Protein AF-A0A7C3DEK8-F1 (afdb_monomer_lite)

Radius of gyration: 70.51 Å; chains: 1; bounding box: 129×44×173 Å

Foldseek 3Di:
DPDVVVVVVVVVVVCCVVPNDCLVVLLVVQLVVQQVLCVVPDDSVVSNVVSSVLLVQLLVLLLVCLVPVDPVSVVVNVVSLVVQLVVLLVSQPDPDPPPDDDSVNSNVVSNCSSVVSNVSSNVVVVVVVVVVVVVVVVVVVVVVVVVVVVVVVVVVVVVVVVVVVVVVVVVVVVVVVVVVVVVVVVVVVVVVVVVVVVVVVVVVVVVVVVVVVVVVVVVVLVVQLVVLLVCVLVVVDPLVRSCVSNVHDSVVSVVVNVVVVDPPPDD

pLDDT: mean 80.05, std 15.39, range [34.38, 98.19]

Sequence (267 aa):
MNERYMDNWWQKLADFLHTANLIPLVVLVSTFHYYQALRSHDPLFVALPIALFVDLLHFRTVRQAVKSGARMWQLTAVSTTLMAFGLQWIFYNQPGESEFLVWWQVILFASIVPVGLAIMAWHHQWQEQEIVTDWQALIAAAQQRAEKMQQEAAAEHERAEAMQKEAEAVRERAAAMQTQLTAAQTQASEVQSQLEQVQKRTAQMQARLDKMQTAHKAWQTLNREMQTLALFNAQLLTAKDAADQLGVHVTTIRRKAKQLNGVAGGN

Structure (mmCIF, N/CA/C/O backbone):
data_AF-A0A7C3DEK8-F1
#
_entry.id   AF-A0A7C3DEK8-F1
#
loop_
_atom_site.group_PDB
_atom_site.id
_atom_site.type_symbol
_atom_site.label_atom_id
_atom_site.label_alt_id
_atom_site.label_comp_id
_atom_site.label_asym_id
_atom_site.label_entity_id
_atom_site.label_seq_id
_atom_site.pdbx_PDB_ins_code
_atom_site.Cartn_x
_atom_site.Cartn_y
_atom_site.Cartn_z
_atom_site.occupancy
_atom_site.B_iso_or_equiv
_atom_site.auth_seq_id
_atom_site.auth_comp_id
_atom_site.auth_asym_id
_atom_site.auth_atom_id
_atom_site.pdbx_PDB_model_num
ATOM 1 N N . MET A 1 1 ? 59.181 -4.525 -17.409 1.00 52.41 1 MET A N 1
ATOM 2 C CA . MET A 1 1 ? 58.273 -3.541 -18.041 1.00 52.41 1 MET A CA 1
ATOM 3 C C . MET A 1 1 ? 58.505 -3.609 -19.542 1.00 52.41 1 MET A C 1
ATOM 5 O O . MET A 1 1 ? 59.606 -3.250 -19.927 1.00 52.41 1 MET A O 1
ATOM 9 N N . ASN A 1 2 ? 57.561 -4.163 -20.326 1.00 50.12 2 ASN A N 1
ATOM 10 C CA . ASN A 1 2 ? 57.263 -3.794 -21.734 1.00 50.12 2 ASN A CA 1
ATOM 11 C C . ASN A 1 2 ? 56.430 -4.812 -22.544 1.00 50.12 2 ASN A C 1
ATOM 13 O O . ASN A 1 2 ? 56.098 -4.502 -23.679 1.00 50.12 2 ASN A O 1
ATOM 17 N N . GLU A 1 3 ? 55.994 -5.955 -22.003 1.00 50.44 3 GLU A N 1
ATOM 18 C CA . GLU A 1 3 ? 55.160 -6.878 -22.807 1.00 50.44 3 GLU A CA 1
ATOM 19 C C . GLU A 1 3 ? 53.658 -6.521 -22.826 1.00 50.44 3 GLU A C 1
ATOM 21 O O . GLU A 1 3 ? 53.039 -6.571 -23.880 1.00 50.44 3 GLU A O 1
ATOM 26 N N . ARG A 1 4 ? 53.067 -6.000 -21.736 1.00 54.50 4 ARG A N 1
ATOM 27 C CA . ARG A 1 4 ? 51.616 -5.667 -21.697 1.00 54.50 4 ARG A CA 1
ATOM 28 C C . ARG A 1 4 ? 51.172 -4.448 -22.524 1.00 54.50 4 ARG A C 1
ATOM 30 O O . ARG A 1 4 ? 49.976 -4.192 -22.617 1.00 54.50 4 ARG A O 1
ATOM 37 N N . TYR A 1 5 ? 52.096 -3.661 -23.077 1.00 54.22 5 TYR A N 1
ATOM 38 C CA . TYR A 1 5 ? 51.742 -2.478 -23.880 1.00 54.22 5 TYR A CA 1
ATOM 39 C C . TYR A 1 5 ? 51.594 -2.797 -25.377 1.00 54.22 5 TYR A C 1
ATOM 41 O O . TYR A 1 5 ? 50.858 -2.097 -26.070 1.00 54.22 5 TYR A O 1
ATOM 49 N N . MET A 1 6 ? 52.242 -3.863 -25.865 1.00 50.97 6 MET A N 1
ATOM 50 C CA 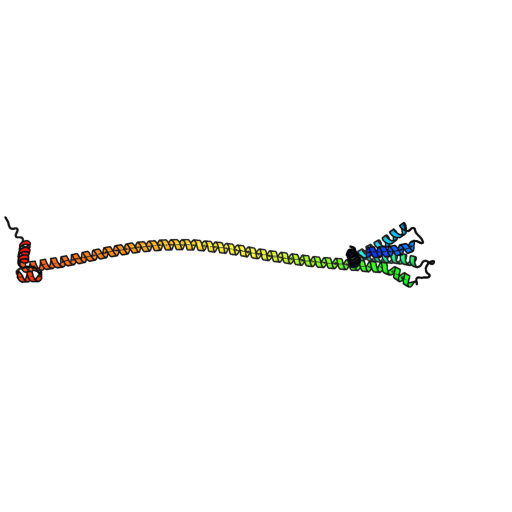. MET A 1 6 ? 52.159 -4.289 -27.269 1.00 50.97 6 MET A CA 1
ATOM 51 C C . MET A 1 6 ? 50.821 -4.971 -27.585 1.00 50.97 6 MET A C 1
ATOM 53 O O . MET A 1 6 ? 50.242 -4.696 -28.635 1.00 50.97 6 MET A O 1
ATOM 57 N N . ASP A 1 7 ? 50.268 -5.749 -26.649 1.00 58.06 7 ASP A N 1
ATOM 58 C CA . ASP A 1 7 ? 48.990 -6.453 -26.849 1.00 58.06 7 ASP A CA 1
ATOM 59 C C . ASP A 1 7 ? 47.803 -5.492 -27.004 1.00 58.06 7 ASP A C 1
ATOM 61 O O . ASP A 1 7 ? 46.902 -5.737 -27.799 1.00 58.06 7 ASP A O 1
ATOM 65 N N . ASN A 1 8 ? 47.832 -4.343 -26.321 1.00 68.06 8 ASN A N 1
ATOM 66 C CA . ASN A 1 8 ? 46.759 -3.348 -26.397 1.00 68.06 8 ASN A CA 1
ATOM 67 C C . ASN A 1 8 ? 46.795 -2.556 -27.715 1.00 68.06 8 ASN A C 1
ATOM 69 O O . ASN A 1 8 ? 45.758 -2.136 -28.215 1.00 68.06 8 ASN A O 1
ATOM 73 N N . TRP A 1 9 ? 47.974 -2.348 -28.311 1.00 71.38 9 TRP A N 1
ATOM 74 C CA . TRP A 1 9 ? 48.060 -1.725 -29.634 1.00 71.38 9 TRP A CA 1
ATOM 75 C C . TRP A 1 9 ? 47.644 -2.698 -30.738 1.00 71.38 9 TRP A C 1
ATOM 77 O O . TRP A 1 9 ? 46.892 -2.291 -31.617 1.00 71.38 9 TRP A O 1
ATOM 87 N N . TRP A 1 10 ? 48.043 -3.973 -30.665 1.00 64.06 10 TRP A N 1
ATOM 88 C CA . TRP A 1 10 ? 47.590 -4.987 -31.621 1.00 64.06 10 TRP A CA 1
ATOM 89 C C . TRP A 1 10 ? 46.101 -5.287 -31.502 1.00 64.06 10 TRP A C 1
ATOM 91 O O . TRP A 1 10 ? 45.455 -5.409 -32.533 1.00 64.06 10 TRP A O 1
ATOM 101 N N . GLN A 1 11 ? 45.530 -5.325 -30.294 1.00 65.44 11 GLN A N 1
ATOM 102 C CA . GLN A 1 11 ? 44.077 -5.408 -30.123 1.00 65.44 11 GLN A CA 1
ATOM 103 C C . GLN A 1 11 ? 43.379 -4.147 -30.601 1.00 65.44 11 GLN A C 1
ATOM 105 O O . GLN A 1 11 ? 42.410 -4.266 -31.322 1.00 65.44 11 GLN A O 1
ATOM 110 N N . LYS A 1 12 ? 43.889 -2.942 -30.324 1.00 68.75 12 LYS A N 1
ATOM 111 C CA . LYS A 1 12 ? 43.306 -1.713 -30.887 1.00 68.75 12 LYS A CA 1
ATOM 112 C C . LYS A 1 12 ? 43.434 -1.634 -32.401 1.00 68.75 12 LYS A C 1
ATOM 114 O O . LYS A 1 12 ? 42.562 -1.058 -33.032 1.00 68.75 12 LYS A O 1
ATOM 119 N N . LEU A 1 13 ? 44.502 -2.174 -32.982 1.00 57.84 13 LEU A N 1
ATOM 120 C CA . LEU A 1 13 ? 44.687 -2.254 -34.426 1.00 57.84 13 LEU A CA 1
ATOM 121 C C . LEU A 1 13 ? 43.777 -3.327 -35.022 1.00 57.84 13 LEU A C 1
ATOM 123 O O . LEU A 1 13 ? 43.160 -3.073 -36.041 1.00 57.84 13 LEU A O 1
ATOM 127 N N . ALA A 1 14 ? 43.657 -4.491 -34.388 1.00 54.94 14 ALA A N 1
ATOM 128 C CA . ALA A 1 14 ? 42.760 -5.562 -34.801 1.00 54.94 14 ALA A CA 1
ATOM 129 C C . ALA A 1 14 ? 41.298 -5.137 -34.661 1.00 54.94 14 ALA A C 1
ATOM 131 O O . ALA A 1 14 ? 40.557 -5.277 -35.620 1.00 54.94 14 ALA A O 1
ATOM 132 N N . ASP A 1 15 ? 40.913 -4.529 -33.540 1.00 57.75 15 ASP A N 1
ATOM 133 C CA . ASP A 1 15 ? 39.613 -3.908 -33.309 1.00 57.75 15 ASP A CA 1
ATOM 134 C C . ASP A 1 15 ? 39.405 -2.751 -34.279 1.00 57.75 15 ASP A C 1
ATOM 136 O O . ASP A 1 15 ? 38.327 -2.645 -34.830 1.00 57.75 15 ASP A O 1
ATOM 140 N N . PHE A 1 16 ? 40.405 -1.922 -34.592 1.00 58.19 16 PHE A N 1
ATOM 141 C CA . PHE A 1 16 ? 40.301 -0.921 -35.661 1.00 58.19 16 PHE A CA 1
ATOM 142 C C . PHE A 1 16 ? 40.089 -1.582 -37.032 1.00 58.19 16 PHE A C 1
ATOM 144 O O . PHE A 1 16 ? 39.240 -1.142 -37.786 1.00 58.19 16 PHE A O 1
ATOM 151 N N . LEU A 1 17 ? 40.772 -2.676 -37.359 1.00 50.91 17 LEU A N 1
ATOM 152 C CA . LEU A 1 17 ? 40.538 -3.426 -38.600 1.00 50.91 17 LEU A CA 1
ATOM 153 C C . LEU A 1 17 ? 39.171 -4.143 -38.606 1.00 50.91 17 LEU A C 1
ATOM 155 O O . LEU A 1 17 ? 38.602 -4.340 -39.676 1.00 50.91 17 LEU A O 1
ATOM 159 N N . HIS A 1 18 ? 38.643 -4.512 -37.432 1.00 48.44 18 HIS A N 1
ATOM 160 C CA . HIS A 1 18 ? 37.364 -5.208 -37.247 1.00 48.44 18 HIS A CA 1
ATOM 161 C C . HIS A 1 18 ? 36.150 -4.272 -37.114 1.00 48.44 18 HIS A C 1
ATOM 163 O O . HIS A 1 18 ? 35.054 -4.642 -37.523 1.00 48.44 18 HIS A O 1
ATOM 169 N N . THR A 1 19 ? 36.320 -3.092 -36.514 1.00 52.88 19 THR A N 1
ATOM 170 C CA . THR A 1 19 ? 35.254 -2.132 -36.158 1.00 52.88 19 THR A CA 1
ATOM 171 C C . THR A 1 19 ? 35.407 -0.788 -36.851 1.00 52.88 19 THR A C 1
ATOM 173 O O . THR A 1 19 ? 34.407 -0.111 -37.088 1.00 52.88 19 THR A O 1
ATOM 176 N N . ALA A 1 20 ? 36.626 -0.372 -37.200 1.00 42.84 20 ALA A N 1
ATOM 177 C CA . ALA A 1 20 ? 36.824 0.869 -37.919 1.00 42.84 20 ALA A CA 1
ATOM 178 C C . ALA A 1 20 ? 36.768 0.602 -39.417 1.00 42.84 20 ALA A C 1
ATOM 180 O O . ALA A 1 20 ? 37.484 -0.220 -39.980 1.00 42.84 20 ALA A O 1
ATOM 181 N N . ASN A 1 21 ? 35.893 1.371 -40.052 1.00 58.59 21 ASN A N 1
ATOM 182 C CA . ASN A 1 21 ? 36.041 1.916 -41.388 1.00 58.59 21 ASN A CA 1
ATOM 183 C C . ASN A 1 21 ? 37.442 1.627 -41.967 1.00 58.59 21 ASN A C 1
ATOM 185 O O . ASN A 1 21 ? 38.364 2.391 -41.717 1.00 58.59 21 ASN A O 1
ATOM 189 N N . LEU A 1 22 ? 37.626 0.546 -42.735 1.00 62.16 22 LEU A N 1
ATOM 190 C CA . LEU A 1 22 ? 38.905 0.210 -43.394 1.00 62.16 22 LEU A CA 1
ATOM 191 C C . LEU A 1 22 ? 39.330 1.289 -44.405 1.00 62.16 22 LEU A C 1
ATOM 193 O O . LEU A 1 22 ? 40.396 1.223 -44.999 1.00 62.16 22 LEU A O 1
ATOM 197 N N . ILE A 1 23 ? 38.501 2.312 -44.583 1.00 62.12 23 ILE A N 1
ATOM 198 C CA . ILE A 1 23 ? 38.662 3.431 -45.495 1.00 62.12 23 ILE A CA 1
ATOM 199 C C . ILE A 1 23 ? 39.976 4.177 -45.298 1.00 62.12 23 ILE A C 1
ATOM 201 O O . ILE A 1 23 ? 40.650 4.342 -46.301 1.00 62.12 23 ILE A O 1
ATOM 205 N N . PRO A 1 24 ? 40.423 4.608 -44.099 1.00 63.59 24 PRO A N 1
ATOM 206 C CA . PRO A 1 24 ? 41.713 5.277 -43.976 1.00 63.59 24 PRO A CA 1
ATOM 207 C C . PRO A 1 24 ? 42.866 4.356 -44.371 1.00 63.59 24 PRO A C 1
ATOM 209 O O . PRO A 1 24 ? 43.826 4.831 -44.959 1.00 63.59 24 PRO A O 1
ATOM 212 N N . LEU A 1 25 ? 42.763 3.046 -44.116 1.00 66.19 25 LEU A N 1
ATOM 213 C CA . LEU A 1 25 ? 43.781 2.077 -44.521 1.00 66.19 25 LEU A CA 1
ATOM 214 C C . LEU A 1 25 ? 43.768 1.841 -46.035 1.00 66.19 25 LEU A C 1
ATOM 216 O O . LEU A 1 25 ? 44.819 1.875 -46.659 1.00 66.19 25 LEU A O 1
ATOM 220 N N . VAL A 1 26 ? 42.595 1.644 -46.636 1.00 67.06 26 VAL A N 1
ATOM 221 C CA . VAL A 1 26 ? 42.425 1.466 -48.085 1.00 67.06 26 VAL A CA 1
ATOM 222 C C . VAL A 1 26 ? 42.831 2.732 -48.829 1.00 67.06 26 VAL A C 1
ATOM 224 O O . VAL A 1 26 ? 43.544 2.635 -49.818 1.00 67.06 26 VAL A O 1
ATOM 227 N N . VAL A 1 27 ? 42.480 3.910 -48.311 1.00 66.06 27 VAL A N 1
ATOM 228 C CA . VAL A 1 27 ? 42.942 5.206 -48.819 1.00 66.06 27 VAL A CA 1
ATOM 229 C C . VAL A 1 27 ? 44.454 5.325 -48.655 1.00 66.06 27 VAL A C 1
ATOM 231 O O . VAL A 1 27 ? 45.105 5.721 -49.606 1.00 66.06 27 VAL A O 1
ATOM 234 N N . LEU A 1 28 ? 45.054 4.946 -47.521 1.00 67.38 28 LEU A N 1
ATOM 235 C CA . LEU A 1 28 ? 46.514 4.988 -47.339 1.00 67.38 28 LEU A CA 1
ATOM 236 C C . LEU A 1 28 ? 47.251 4.036 -48.290 1.00 67.38 28 LEU A C 1
ATOM 238 O O . LEU A 1 28 ? 48.242 4.432 -48.900 1.00 67.38 28 LEU A O 1
ATOM 242 N N . VAL A 1 29 ? 46.766 2.803 -48.446 1.00 68.75 29 VAL A N 1
ATOM 243 C CA . VAL A 1 29 ? 47.350 1.795 -49.342 1.00 68.75 29 VAL A CA 1
ATOM 244 C C . VAL A 1 29 ? 47.171 2.209 -50.801 1.00 68.75 29 VAL A C 1
ATOM 246 O O . VAL A 1 29 ? 48.133 2.143 -51.561 1.00 68.75 29 VAL A O 1
ATOM 249 N N . SER A 1 30 ? 45.988 2.690 -51.184 1.00 66.62 30 SER A N 1
ATOM 250 C CA . SER A 1 30 ? 45.709 3.224 -52.521 1.00 66.62 30 SER A CA 1
ATOM 251 C C . SER A 1 30 ? 46.567 4.456 -52.811 1.00 66.62 30 SER A C 1
ATOM 253 O O . SER A 1 30 ? 47.264 4.502 -53.819 1.00 66.62 30 SER A O 1
ATOM 255 N N . THR A 1 31 ? 46.650 5.398 -51.870 1.00 65.50 31 THR A N 1
ATOM 256 C CA . THR A 1 31 ? 47.511 6.588 -51.955 1.00 65.50 31 THR A CA 1
ATOM 257 C C . THR A 1 31 ? 48.983 6.210 -52.102 1.00 65.50 31 THR A C 1
ATOM 259 O O . THR A 1 31 ? 49.704 6.848 -52.862 1.00 65.50 31 THR A O 1
ATOM 262 N N . PHE A 1 32 ? 49.446 5.160 -51.419 1.00 68.44 32 PHE A N 1
ATOM 263 C CA . PHE A 1 32 ? 50.810 4.654 -51.568 1.00 68.44 32 PHE A CA 1
ATOM 264 C C . PHE A 1 32 ? 51.054 4.028 -52.949 1.00 68.44 32 PHE A C 1
ATOM 266 O O . PHE A 1 32 ? 52.109 4.264 -53.537 1.00 68.44 32 PHE A O 1
ATOM 273 N N . HIS A 1 33 ? 50.078 3.297 -53.499 1.00 67.19 33 HIS A N 1
ATOM 274 C CA . HIS A 1 33 ? 50.148 2.781 -54.871 1.00 67.19 33 HIS A CA 1
ATOM 275 C C . HIS A 1 33 ? 50.161 3.926 -55.893 1.00 67.19 33 HIS A C 1
ATOM 277 O O . HIS A 1 33 ? 51.027 3.948 -56.763 1.00 67.19 33 HIS A O 1
ATOM 283 N N . TYR A 1 34 ? 49.290 4.927 -55.731 1.00 65.50 34 TYR A N 1
ATOM 284 C CA . TYR A 1 34 ? 49.284 6.153 -56.534 1.00 65.50 34 TYR A CA 1
ATOM 285 C C . TYR A 1 34 ? 50.567 6.980 -56.387 1.00 65.50 34 TYR A C 1
ATOM 287 O O . TYR A 1 34 ? 50.997 7.640 -57.328 1.00 65.50 34 TYR A O 1
ATOM 295 N N . TYR A 1 35 ? 51.211 6.949 -55.223 1.00 66.69 35 TYR A N 1
ATOM 296 C CA . TYR A 1 35 ? 52.493 7.607 -55.016 1.00 66.69 35 TYR A CA 1
ATOM 297 C C . TYR A 1 35 ? 53.626 6.909 -55.774 1.00 66.69 35 TYR A C 1
ATOM 299 O O . TYR A 1 35 ? 54.378 7.581 -56.479 1.00 66.69 35 TYR A O 1
ATOM 307 N N . GLN A 1 36 ? 53.753 5.581 -55.647 1.00 64.69 36 GLN A N 1
ATOM 308 C CA . GLN A 1 36 ? 54.752 4.824 -56.416 1.00 64.69 36 GLN A CA 1
ATOM 309 C C . GLN A 1 36 ? 54.572 5.057 -57.915 1.00 64.69 36 GLN A C 1
ATOM 311 O O . GLN A 1 36 ? 55.545 5.238 -58.639 1.00 64.69 36 GLN A O 1
ATOM 316 N N . ALA A 1 37 ? 53.312 5.136 -58.319 1.00 61.91 37 ALA A N 1
ATOM 317 C CA . ALA A 1 37 ? 52.867 5.421 -59.658 1.00 61.91 37 ALA A CA 1
ATOM 318 C C . ALA A 1 37 ? 53.272 6.810 -60.180 1.00 61.91 37 ALA A C 1
ATOM 320 O O . ALA A 1 37 ? 53.814 6.941 -61.272 1.00 61.91 37 ALA A O 1
ATOM 321 N N . LEU A 1 38 ? 53.026 7.861 -59.399 1.00 62.06 38 LEU A N 1
ATOM 322 C CA . LEU A 1 38 ? 53.206 9.246 -59.842 1.00 62.06 38 LEU A CA 1
ATOM 323 C C . LEU A 1 38 ? 54.625 9.781 -59.638 1.00 62.06 38 LEU A C 1
ATOM 325 O O . LEU A 1 38 ? 54.957 10.823 -60.197 1.00 62.06 38 LEU A O 1
ATOM 329 N N . ARG A 1 39 ? 55.486 9.084 -58.884 1.00 64.50 39 ARG A N 1
ATOM 330 C CA . ARG A 1 39 ? 56.866 9.525 -58.609 1.00 64.50 39 ARG A CA 1
ATOM 331 C C . ARG A 1 39 ? 57.699 9.746 -59.881 1.00 64.50 39 ARG A C 1
ATOM 333 O O . ARG A 1 39 ? 58.654 10.520 -59.837 1.00 64.50 39 ARG A O 1
ATOM 340 N N . SER A 1 40 ? 57.356 9.089 -60.989 1.00 63.69 40 SER A N 1
ATOM 341 C CA . SER A 1 40 ? 58.018 9.251 -62.288 1.00 63.69 40 SER A CA 1
ATOM 342 C C . SER A 1 40 ? 57.506 10.450 -63.102 1.00 63.69 40 SER A C 1
ATOM 344 O O . SER A 1 40 ? 58.124 10.790 -64.110 1.00 63.69 40 SER A O 1
ATOM 346 N N . HIS A 1 41 ? 56.399 11.093 -62.709 1.00 63.59 41 HIS A N 1
ATOM 347 C CA . HIS A 1 41 ? 55.728 12.137 -63.500 1.00 63.59 41 HIS A CA 1
ATOM 348 C C . HIS A 1 41 ? 55.512 13.455 -62.748 1.00 63.59 41 HIS A C 1
ATOM 350 O O . HIS A 1 41 ? 55.725 14.513 -63.332 1.00 63.59 41 HIS A O 1
ATOM 356 N N . ASP A 1 42 ? 55.153 13.407 -61.462 1.00 65.06 42 ASP A N 1
ATOM 357 C CA . ASP A 1 42 ? 54.779 14.581 -60.671 1.00 65.06 42 ASP A CA 1
ATOM 358 C C . ASP A 1 42 ? 55.480 14.612 -59.298 1.00 65.06 42 ASP A C 1
ATOM 360 O O . ASP A 1 42 ? 55.772 13.570 -58.700 1.00 65.06 42 ASP A O 1
ATOM 364 N N . PRO A 1 43 ? 55.735 15.807 -58.728 1.00 72.12 43 PRO A N 1
ATOM 365 C CA . PRO A 1 43 ? 56.254 15.924 -57.373 1.00 72.12 43 PRO A CA 1
ATOM 366 C C . PRO A 1 43 ? 55.259 15.352 -56.351 1.00 72.12 43 PRO A C 1
ATOM 368 O O . PRO A 1 43 ? 54.062 15.638 -56.388 1.00 72.12 43 PRO A O 1
ATOM 371 N N . LEU A 1 44 ? 55.788 14.593 -55.382 1.00 64.88 44 LEU A N 1
ATOM 372 C CA . LEU A 1 44 ? 55.058 13.865 -54.325 1.00 64.88 44 LEU A CA 1
ATOM 373 C C . LEU A 1 44 ? 53.895 14.661 -53.707 1.00 64.88 44 LEU A C 1
ATOM 375 O O . LEU A 1 44 ? 52.821 14.115 -53.454 1.00 64.88 44 LEU A O 1
ATOM 379 N N . PHE A 1 45 ? 54.101 15.960 -53.488 1.00 70.50 45 PHE A N 1
ATOM 380 C CA . PHE A 1 45 ? 53.140 16.850 -52.839 1.00 70.50 45 PHE A CA 1
ATOM 381 C C . PHE A 1 45 ? 51.877 17.144 -53.661 1.00 70.50 45 PHE A C 1
ATOM 383 O O . PHE A 1 45 ? 50.890 17.588 -53.083 1.00 70.50 45 PHE A O 1
ATOM 390 N N . VAL A 1 46 ? 51.882 16.896 -54.973 1.00 70.00 46 VAL A N 1
ATOM 391 C CA . VAL A 1 46 ? 50.718 17.090 -55.859 1.00 70.00 46 VAL A CA 1
ATOM 392 C C . VAL A 1 46 ? 49.963 15.776 -56.061 1.00 70.00 46 VAL A C 1
ATOM 394 O O . VAL A 1 46 ? 48.737 15.741 -55.979 1.00 70.00 46 VAL A O 1
ATOM 397 N N . ALA A 1 47 ? 50.700 14.681 -56.235 1.00 64.81 47 ALA A N 1
ATOM 398 C CA . ALA A 1 47 ? 50.160 13.342 -56.445 1.00 64.81 47 ALA A CA 1
ATOM 399 C C . ALA A 1 47 ? 49.290 12.843 -55.278 1.00 64.81 47 ALA A C 1
ATOM 401 O O . ALA A 1 47 ? 48.191 12.319 -55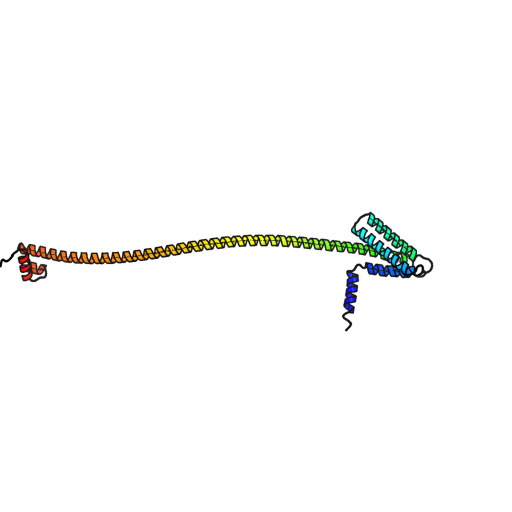.471 1.00 64.81 47 ALA A O 1
ATOM 402 N N . LEU A 1 48 ? 49.778 13.032 -54.050 1.00 68.12 48 LEU A N 1
ATOM 403 C CA . LEU A 1 48 ? 49.160 12.486 -52.845 1.00 68.12 48 LEU A CA 1
ATOM 404 C C . LEU A 1 48 ? 47.779 13.108 -52.536 1.00 68.12 48 LEU A C 1
ATOM 406 O O . LEU A 1 48 ? 46.833 12.349 -52.314 1.00 68.12 48 LEU A O 1
ATOM 410 N N . PRO A 1 49 ? 47.597 14.445 -52.577 1.00 70.75 49 PRO A N 1
ATOM 411 C CA . PRO A 1 49 ? 46.276 15.055 -52.418 1.00 70.75 49 PRO A CA 1
ATOM 412 C C . PRO A 1 49 ? 45.267 14.650 -53.498 1.00 70.75 49 PRO A C 1
ATOM 414 O O . PRO A 1 49 ? 44.087 14.499 -53.188 1.00 70.75 49 PRO A O 1
ATOM 417 N N . ILE A 1 50 ? 45.708 14.463 -54.748 1.00 69.88 50 ILE A N 1
ATOM 418 C CA . ILE A 1 50 ? 44.825 14.086 -55.863 1.00 69.88 50 ILE A CA 1
ATOM 419 C C . ILE A 1 50 ? 44.319 12.652 -55.688 1.00 69.88 50 ILE A C 1
ATOM 421 O O . ILE A 1 50 ? 43.117 12.419 -55.798 1.00 69.88 50 ILE A O 1
ATOM 425 N N . ALA A 1 51 ? 45.203 11.708 -55.354 1.00 69.12 51 ALA A N 1
ATOM 426 C CA . ALA A 1 51 ? 44.825 10.319 -55.092 1.00 69.12 51 ALA A CA 1
ATOM 427 C C . ALA A 1 51 ? 43.817 10.213 -53.937 1.00 69.12 51 ALA A C 1
ATOM 429 O O . ALA A 1 51 ? 42.745 9.625 -54.077 1.00 69.12 51 ALA A O 1
ATOM 430 N N . LEU A 1 52 ? 44.112 10.891 -52.825 1.00 71.50 52 LEU A N 1
ATOM 431 C CA . LEU A 1 52 ? 43.235 10.931 -51.660 1.00 71.50 52 LEU A CA 1
ATOM 432 C C . LEU A 1 52 ? 41.884 11.587 -51.984 1.00 71.50 52 LEU A C 1
ATOM 434 O O . LEU A 1 52 ? 40.844 11.132 -51.509 1.00 71.50 52 LEU A O 1
ATOM 438 N N . PHE A 1 53 ? 41.871 12.628 -52.820 1.00 73.25 53 PHE A N 1
ATOM 439 C CA . PHE A 1 53 ? 40.638 13.265 -53.273 1.00 73.25 53 PHE A CA 1
ATOM 440 C C . PHE A 1 53 ? 39.776 12.325 -54.125 1.00 73.25 53 PHE A C 1
ATOM 442 O O . PHE A 1 53 ? 38.572 12.242 -53.885 1.00 73.25 53 PHE A O 1
ATOM 449 N N . VAL A 1 54 ? 40.368 11.602 -55.082 1.00 73.75 54 VAL A N 1
ATOM 450 C CA . VAL A 1 54 ? 39.646 10.656 -55.951 1.00 73.75 54 VAL A CA 1
ATOM 451 C C . VAL A 1 54 ? 39.041 9.518 -55.132 1.00 73.75 54 VAL A C 1
ATOM 453 O O . VAL A 1 54 ? 37.849 9.237 -55.278 1.00 73.75 54 VAL A O 1
ATOM 456 N N . ASP A 1 55 ? 39.806 8.933 -54.212 1.00 70.88 55 ASP A N 1
ATOM 457 C CA . ASP A 1 55 ? 39.329 7.831 -53.374 1.00 70.88 55 ASP A CA 1
ATOM 458 C C . ASP A 1 55 ? 38.230 8.278 -52.402 1.00 70.88 55 ASP A C 1
ATOM 460 O O . ASP A 1 55 ? 37.209 7.599 -52.254 1.00 70.88 55 ASP A O 1
ATOM 464 N N . LEU A 1 56 ? 38.377 9.452 -51.775 1.00 72.50 56 LEU A N 1
ATOM 465 C CA . LEU A 1 56 ? 37.343 10.009 -50.897 1.00 72.50 56 LEU A CA 1
ATOM 466 C C . LEU A 1 56 ? 36.082 10.409 -51.667 1.00 72.50 56 LEU A C 1
ATOM 468 O O . LEU A 1 56 ? 34.971 10.210 -51.165 1.00 72.50 56 LEU A O 1
ATOM 472 N N . LEU A 1 57 ? 36.227 10.968 -52.872 1.00 76.62 57 LEU A N 1
ATOM 473 C CA . LEU A 1 57 ? 35.103 11.329 -53.734 1.00 76.62 57 LEU A CA 1
ATOM 474 C C . LEU A 1 57 ? 34.342 10.078 -54.178 1.00 76.62 57 LEU A C 1
ATOM 476 O O . LEU A 1 57 ? 33.110 10.038 -54.090 1.00 76.62 57 LEU A O 1
ATOM 480 N N . HIS A 1 58 ? 35.063 9.044 -54.608 1.00 76.38 58 HIS A N 1
ATOM 481 C CA . HIS A 1 58 ? 34.483 7.766 -54.990 1.00 76.38 58 HIS A CA 1
ATOM 482 C C . HIS A 1 58 ? 33.772 7.107 -53.800 1.00 76.38 58 HIS A C 1
ATOM 484 O O . HIS A 1 58 ? 32.577 6.824 -53.877 1.00 76.38 58 HIS A O 1
ATOM 490 N N . PHE A 1 59 ? 34.434 7.004 -52.645 1.00 76.50 59 PHE A N 1
ATOM 491 C CA . PHE A 1 59 ? 33.814 6.470 -51.435 1.00 76.50 59 PHE A CA 1
ATOM 492 C C . PHE A 1 59 ? 32.542 7.235 -51.034 1.00 76.50 59 PHE A C 1
ATOM 494 O O . PHE A 1 59 ? 31.497 6.634 -50.776 1.00 76.50 59 PHE A O 1
ATOM 501 N N . ARG A 1 60 ? 32.595 8.573 -51.005 1.00 77.06 60 ARG A N 1
ATOM 502 C CA . ARG A 1 60 ? 31.452 9.408 -50.610 1.00 77.06 60 ARG A CA 1
ATOM 503 C C . ARG A 1 60 ? 30.275 9.249 -51.568 1.00 77.06 60 ARG A C 1
ATOM 505 O O . ARG A 1 60 ? 29.133 9.193 -51.117 1.00 77.06 60 ARG A O 1
ATOM 512 N N . THR A 1 61 ? 30.542 9.186 -52.870 1.00 76.44 61 THR A N 1
ATOM 513 C CA . THR A 1 61 ? 29.500 9.052 -53.898 1.00 76.44 61 THR A CA 1
ATOM 514 C C . THR A 1 61 ? 28.856 7.673 -53.863 1.00 76.44 61 THR A C 1
ATOM 516 O O . THR A 1 61 ? 27.628 7.589 -53.884 1.00 76.44 61 THR A O 1
ATOM 519 N N . VAL A 1 62 ? 29.644 6.610 -53.684 1.00 77.12 62 VAL A N 1
ATOM 520 C CA . VAL A 1 62 ? 29.118 5.252 -53.512 1.00 77.12 62 VAL A CA 1
ATOM 521 C C . VAL A 1 62 ? 28.324 5.126 -52.214 1.00 77.12 62 VAL A C 1
ATOM 523 O O . VAL A 1 62 ? 27.180 4.680 -52.250 1.00 77.12 62 VAL A O 1
ATOM 526 N N . ARG A 1 63 ? 28.844 5.612 -51.080 1.00 76.38 63 ARG A N 1
ATOM 527 C CA . ARG A 1 63 ? 28.098 5.627 -49.808 1.00 76.38 63 ARG A CA 1
ATOM 528 C C . ARG A 1 63 ? 26.763 6.356 -49.940 1.00 76.38 63 ARG A C 1
ATOM 530 O O . ARG A 1 63 ? 25.746 5.871 -49.453 1.00 76.38 63 ARG A O 1
ATOM 537 N N . GLN A 1 64 ? 26.743 7.502 -50.617 1.00 74.94 64 GLN A N 1
ATOM 538 C CA . GLN A 1 64 ? 25.513 8.264 -50.824 1.00 74.94 64 GLN A CA 1
ATOM 539 C C . GLN A 1 64 ? 24.529 7.542 -51.762 1.00 74.94 64 GLN A C 1
ATOM 541 O O . GLN A 1 64 ? 23.315 7.624 -51.557 1.00 74.94 64 GLN A O 1
ATOM 546 N N . ALA A 1 65 ? 25.031 6.818 -52.765 1.00 79.25 65 ALA A N 1
ATOM 547 C CA . ALA A 1 65 ? 24.222 6.005 -53.670 1.00 79.25 65 ALA A CA 1
ATOM 548 C C . ALA A 1 65 ? 23.544 4.838 -52.951 1.00 79.25 65 ALA A C 1
ATOM 550 O O . ALA A 1 65 ? 22.343 4.632 -53.127 1.00 79.25 65 ALA A O 1
ATOM 551 N N . VAL A 1 66 ? 24.292 4.135 -52.099 1.00 77.75 66 VAL A N 1
ATOM 552 C CA . VAL A 1 66 ? 23.771 3.049 -51.257 1.00 77.75 66 VAL A CA 1
ATOM 553 C C . VAL A 1 66 ? 22.739 3.607 -50.266 1.00 77.75 66 VAL A C 1
ATOM 555 O O . VAL A 1 66 ? 21.637 3.066 -50.156 1.00 77.75 66 VAL A O 1
ATOM 558 N N . LYS A 1 67 ? 23.029 4.753 -49.632 1.00 74.69 67 LYS A N 1
ATOM 559 C CA . LYS A 1 67 ? 22.158 5.348 -48.603 1.00 74.69 67 LYS A CA 1
ATOM 560 C C . LYS A 1 67 ? 20.836 5.861 -49.141 1.00 74.69 67 LYS A C 1
ATOM 562 O O . LYS A 1 67 ? 19.795 5.659 -48.527 1.00 74.69 67 LYS A O 1
ATOM 567 N N . SER A 1 68 ? 20.881 6.583 -50.254 1.00 82.75 68 SER A N 1
ATOM 568 C CA . SER A 1 68 ? 19.692 7.246 -50.794 1.00 82.75 68 SER A CA 1
ATOM 569 C C . SER A 1 68 ? 18.864 6.353 -51.713 1.00 82.75 68 SER A C 1
ATOM 571 O O . SER A 1 68 ? 17.691 6.647 -51.928 1.00 82.75 68 SER A O 1
ATOM 573 N N . GLY A 1 69 ? 19.472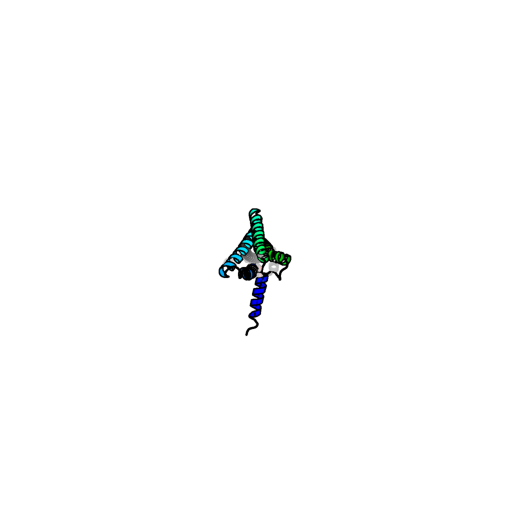 5.328 -52.326 1.00 78.62 69 GLY A N 1
ATOM 574 C CA . GLY A 1 69 ? 18.852 4.547 -53.400 1.00 78.62 69 GLY A CA 1
ATOM 575 C C . GLY A 1 69 ? 18.472 5.377 -54.636 1.00 78.62 69 GLY A C 1
ATOM 576 O O . GLY A 1 69 ? 17.835 4.865 -55.556 1.00 78.62 69 GLY A O 1
ATOM 577 N N . ALA A 1 70 ? 18.830 6.664 -54.679 1.00 85.56 70 ALA A N 1
ATOM 578 C CA . ALA A 1 70 ? 18.407 7.563 -55.736 1.00 85.56 70 ALA A CA 1
ATOM 579 C C . ALA A 1 70 ? 19.215 7.300 -57.007 1.00 85.56 70 ALA A C 1
ATOM 581 O O . ALA A 1 70 ? 20.449 7.285 -56.982 1.00 85.56 70 ALA A O 1
ATOM 582 N N . ARG A 1 71 ? 18.514 7.191 -58.142 1.00 78.00 71 ARG A N 1
ATOM 583 C CA . ARG A 1 71 ? 19.129 6.955 -59.459 1.00 78.00 71 ARG A CA 1
ATOM 584 C C . ARG A 1 71 ? 20.249 7.944 -59.778 1.00 78.00 71 ARG A C 1
ATOM 586 O O . ARG A 1 71 ? 21.269 7.538 -60.313 1.00 78.00 71 ARG A O 1
ATOM 593 N N . MET A 1 72 ? 20.098 9.215 -59.401 1.00 80.81 72 MET A N 1
ATOM 594 C CA . MET A 1 72 ? 21.142 10.227 -59.603 1.00 80.81 72 MET A CA 1
ATOM 595 C C . MET A 1 72 ? 22.442 9.879 -58.874 1.00 80.81 72 MET A C 1
ATOM 597 O O . MET A 1 72 ? 23.508 9.952 -59.470 1.00 80.81 72 MET A O 1
ATOM 601 N N . TRP A 1 73 ? 22.374 9.452 -57.611 1.00 82.62 73 TRP A N 1
ATOM 602 C CA . TRP A 1 73 ? 23.572 9.070 -56.863 1.00 82.62 73 TRP A CA 1
ATOM 603 C C . TRP A 1 73 ? 24.166 7.755 -57.362 1.00 82.62 73 TRP A C 1
ATOM 605 O O . TRP A 1 73 ? 25.385 7.640 -57.411 1.00 82.62 73 TRP A O 1
ATOM 615 N N . GLN A 1 74 ? 23.337 6.804 -57.799 1.00 82.44 74 GLN A N 1
ATOM 616 C CA . GLN A 1 74 ? 23.801 5.572 -58.448 1.00 82.44 74 GLN A CA 1
ATOM 617 C C . GLN A 1 74 ? 24.557 5.866 -59.748 1.00 82.44 74 GLN A C 1
ATOM 619 O O . GLN A 1 74 ? 25.639 5.327 -59.955 1.00 82.44 74 GLN A O 1
ATOM 624 N N . LEU A 1 75 ? 24.032 6.762 -60.589 1.00 83.00 75 LEU A N 1
ATOM 625 C CA . LEU A 1 75 ? 24.705 7.204 -61.812 1.00 83.00 75 LEU A CA 1
ATOM 626 C C . LEU A 1 75 ? 26.025 7.914 -61.499 1.00 83.00 75 LEU A C 1
ATOM 628 O O . LEU A 1 75 ? 27.041 7.603 -62.116 1.00 83.00 75 LEU A O 1
ATOM 632 N N . THR A 1 76 ? 26.040 8.809 -60.507 1.00 80.69 76 THR A N 1
ATOM 633 C CA . THR A 1 76 ? 27.271 9.474 -60.061 1.00 80.69 76 THR A CA 1
ATOM 634 C C . THR A 1 76 ? 28.287 8.469 -59.522 1.00 80.69 76 THR A C 1
ATOM 636 O O . THR A 1 76 ? 29.461 8.574 -59.855 1.00 80.69 76 THR A O 1
ATOM 639 N N . ALA A 1 77 ? 27.857 7.475 -58.741 1.00 81.19 77 ALA A N 1
ATOM 640 C CA . ALA A 1 77 ? 28.724 6.420 -58.227 1.00 81.19 77 ALA A CA 1
ATOM 641 C C . ALA A 1 77 ? 29.316 5.577 -59.361 1.00 81.19 77 ALA A C 1
ATOM 643 O O . ALA A 1 77 ? 30.524 5.406 -59.408 1.00 81.19 77 ALA A O 1
ATOM 644 N N . VAL A 1 78 ? 28.503 5.124 -60.323 1.00 84.81 78 VAL A N 1
ATOM 645 C CA . VAL A 1 78 ? 28.996 4.405 -61.512 1.00 84.81 78 VAL A CA 1
ATOM 646 C C . VAL A 1 78 ? 29.989 5.267 -62.293 1.00 84.81 78 VAL A C 1
ATOM 648 O O . VAL A 1 78 ? 31.047 4.780 -62.684 1.00 84.81 78 VAL A O 1
ATOM 651 N N . SER A 1 79 ? 29.692 6.555 -62.477 1.00 83.50 79 SER A N 1
ATOM 652 C CA . SER A 1 79 ? 30.585 7.484 -63.172 1.00 83.50 79 SER A CA 1
ATOM 653 C C . SER A 1 79 ? 31.921 7.660 -62.447 1.00 83.50 79 SER A C 1
ATOM 655 O O . SER A 1 79 ? 32.960 7.657 -63.104 1.00 83.50 79 SER A O 1
ATOM 657 N N . THR A 1 80 ? 31.926 7.806 -61.118 1.00 78.38 80 THR A N 1
ATOM 658 C CA . THR A 1 80 ? 33.174 7.935 -60.350 1.00 78.38 80 THR A CA 1
ATOM 659 C C . THR A 1 80 ? 33.944 6.618 -60.301 1.00 78.38 80 THR A C 1
ATOM 661 O O . THR A 1 80 ? 35.166 6.662 -60.403 1.00 78.38 80 THR A O 1
ATOM 664 N N . THR A 1 81 ? 33.268 5.461 -60.249 1.00 80.56 81 THR A N 1
ATOM 665 C CA . THR A 1 81 ? 33.897 4.131 -60.385 1.00 80.56 81 THR A CA 1
ATOM 666 C C . THR A 1 81 ? 34.611 3.998 -61.724 1.00 80.56 81 THR A C 1
ATOM 668 O O . THR A 1 81 ? 35.775 3.615 -61.764 1.00 80.56 81 THR A O 1
ATOM 671 N N . LEU A 1 82 ? 33.926 4.322 -62.827 1.00 81.69 82 LEU A N 1
ATOM 672 C CA . LEU A 1 82 ? 34.487 4.218 -64.176 1.00 81.69 82 LEU A CA 1
ATOM 673 C C . LEU A 1 82 ? 35.648 5.193 -64.377 1.00 81.69 82 LEU A C 1
ATOM 675 O O . LEU A 1 82 ? 36.634 4.838 -65.016 1.00 81.69 82 LEU A O 1
ATOM 679 N N . MET A 1 83 ? 35.558 6.396 -63.808 1.00 78.38 83 MET A N 1
ATOM 680 C CA . MET A 1 83 ? 36.642 7.377 -63.837 1.00 78.38 83 MET A CA 1
ATOM 681 C C . MET A 1 83 ? 37.857 6.902 -63.030 1.00 78.38 83 MET A C 1
ATOM 683 O O . MET A 1 83 ? 38.973 6.968 -63.534 1.00 78.38 83 MET A O 1
ATOM 687 N N . ALA A 1 84 ? 37.651 6.384 -61.814 1.00 74.44 84 ALA A N 1
ATOM 688 C CA . ALA A 1 84 ? 38.721 5.830 -60.984 1.00 74.44 84 ALA A CA 1
ATOM 689 C C . ALA A 1 84 ? 39.395 4.633 -61.673 1.00 74.44 84 ALA A C 1
ATOM 691 O O . ALA A 1 84 ? 40.618 4.606 -61.799 1.00 74.44 84 ALA A O 1
ATOM 692 N N . PHE A 1 85 ? 38.595 3.712 -62.219 1.00 79.38 85 PHE A N 1
ATOM 693 C CA . PHE A 1 85 ? 39.081 2.586 -63.012 1.00 79.38 85 PHE A CA 1
ATOM 694 C C . PHE A 1 85 ? 39.860 3.054 -64.244 1.00 79.38 85 PHE A C 1
ATOM 696 O O . PHE A 1 85 ? 40.946 2.554 -64.505 1.00 79.38 85 PHE A O 1
ATOM 703 N N . GLY A 1 86 ? 39.342 4.036 -64.988 1.00 77.44 86 GLY A N 1
ATOM 704 C CA . GLY A 1 86 ? 40.000 4.587 -66.172 1.00 77.44 86 GLY A CA 1
ATOM 705 C C . GLY A 1 86 ? 41.341 5.250 -65.852 1.00 77.44 86 GLY A C 1
ATOM 706 O O . GLY A 1 86 ? 42.313 5.038 -66.572 1.00 77.44 86 GLY A O 1
ATOM 707 N N . LEU A 1 87 ? 41.424 5.995 -64.746 1.00 71.44 87 LEU A N 1
ATOM 708 C CA . LEU A 1 87 ? 42.675 6.589 -64.269 1.00 71.44 87 LEU A CA 1
ATOM 709 C C . LEU A 1 87 ? 43.693 5.513 -63.873 1.00 71.44 87 LEU A C 1
ATOM 711 O O . LEU A 1 87 ? 44.856 5.610 -64.256 1.00 71.44 87 LEU A O 1
ATOM 715 N N . GLN A 1 88 ? 43.258 4.466 -63.167 1.00 69.25 88 GLN A N 1
ATOM 716 C CA . GLN A 1 88 ? 44.116 3.330 -62.812 1.00 69.25 88 GLN A CA 1
ATOM 717 C C . GLN A 1 88 ? 44.548 2.540 -64.053 1.00 69.25 88 GLN A C 1
ATOM 719 O O . GLN A 1 88 ? 45.706 2.157 -64.173 1.00 69.25 88 GLN A O 1
ATOM 724 N N . TRP A 1 89 ? 43.651 2.352 -65.018 1.00 72.31 89 TRP A N 1
ATOM 725 C CA . TRP A 1 89 ? 43.929 1.678 -66.282 1.00 72.31 89 TRP A CA 1
ATOM 726 C C . TRP A 1 89 ? 44.983 2.410 -67.112 1.00 72.31 89 TRP A C 1
ATOM 728 O O . TRP A 1 89 ? 45.967 1.804 -67.525 1.00 72.31 89 TRP A O 1
ATOM 738 N N . ILE A 1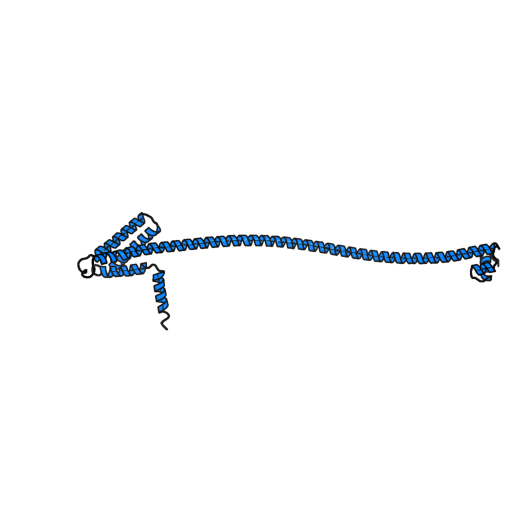 90 ? 44.799 3.716 -67.336 1.00 69.62 90 ILE A N 1
ATOM 739 C CA . ILE A 1 90 ? 45.772 4.556 -68.052 1.00 69.62 90 ILE A CA 1
ATOM 740 C C . ILE A 1 90 ? 47.127 4.489 -67.354 1.00 69.62 90 ILE A C 1
ATOM 742 O O . ILE A 1 90 ? 48.154 4.403 -68.023 1.00 69.62 90 ILE A O 1
ATOM 746 N N . PHE A 1 91 ? 47.113 4.495 -66.022 1.00 66.12 91 PHE A N 1
ATOM 747 C CA . PHE A 1 91 ? 48.316 4.444 -65.217 1.00 66.12 91 PHE A CA 1
ATOM 748 C C . PHE A 1 91 ? 49.094 3.129 -65.409 1.00 66.12 91 PHE A C 1
ATOM 750 O O . PHE A 1 91 ? 50.270 3.136 -65.761 1.00 66.12 91 PHE A O 1
ATOM 757 N N . TYR A 1 92 ? 48.426 1.992 -65.253 1.00 65.44 92 TYR A N 1
ATOM 758 C CA . TYR A 1 92 ? 49.059 0.679 -65.365 1.00 65.44 92 TYR A CA 1
ATOM 759 C C . TYR A 1 92 ? 49.373 0.244 -66.810 1.00 65.44 92 TYR A C 1
ATOM 761 O O . TYR A 1 92 ? 50.081 -0.742 -67.007 1.00 65.44 92 TYR A O 1
ATOM 769 N N . ASN A 1 93 ? 48.848 0.947 -67.819 1.00 66.81 93 ASN A N 1
ATOM 770 C CA . ASN A 1 93 ? 49.029 0.621 -69.237 1.00 66.81 93 ASN A CA 1
ATOM 771 C C . ASN A 1 93 ? 50.094 1.493 -69.938 1.00 66.81 93 ASN A C 1
ATOM 773 O O . ASN A 1 93 ? 50.181 1.479 -71.168 1.00 66.81 93 ASN A O 1
ATOM 777 N N . GLN A 1 94 ? 50.894 2.274 -69.199 1.00 67.25 94 GLN A N 1
ATOM 778 C CA . GLN A 1 94 ? 51.954 3.080 -69.807 1.00 67.25 94 GLN A CA 1
ATOM 779 C C . GLN A 1 94 ? 53.158 2.223 -70.266 1.00 67.25 94 GLN A C 1
ATOM 781 O O . GLN A 1 94 ? 53.696 1.436 -69.484 1.00 67.25 94 GLN A O 1
ATOM 786 N N . PRO A 1 95 ? 53.619 2.373 -71.524 1.00 55.44 95 PRO A N 1
ATOM 787 C CA . PRO A 1 95 ? 54.756 1.630 -72.058 1.00 55.44 95 PRO A CA 1
ATOM 788 C C . PRO A 1 95 ? 56.080 2.246 -71.580 1.00 55.44 95 PRO A C 1
ATOM 790 O O . PRO A 1 95 ? 56.451 3.339 -72.002 1.00 55.44 95 PRO A O 1
ATOM 793 N N . GLY A 1 96 ? 56.801 1.540 -70.708 1.00 61.25 96 GLY A N 1
ATOM 794 C CA . GLY A 1 96 ? 58.129 1.963 -70.243 1.00 61.25 96 GLY A CA 1
ATOM 795 C C . GLY A 1 96 ? 58.636 1.260 -68.983 1.00 61.25 96 GLY A C 1
ATOM 796 O O . GLY A 1 96 ? 59.841 1.120 -68.819 1.00 61.25 96 GLY A O 1
ATOM 797 N N . GLU A 1 97 ? 57.737 0.750 -68.136 1.00 54.91 97 GLU A N 1
ATOM 798 C CA . GLU A 1 97 ? 58.096 0.049 -66.886 1.00 54.91 97 GLU A CA 1
ATOM 799 C C . GLU A 1 97 ? 57.446 -1.349 -66.761 1.00 54.91 97 GLU A C 1
ATOM 801 O O . GLU A 1 97 ? 57.541 -2.013 -65.731 1.00 54.91 97 GLU A O 1
ATOM 806 N N . SER A 1 98 ? 56.780 -1.829 -67.818 1.00 50.34 98 SER A N 1
ATOM 807 C CA . SER A 1 98 ? 55.817 -2.939 -67.775 1.00 50.34 98 SER A CA 1
ATOM 808 C C . SER A 1 98 ? 56.342 -4.311 -68.222 1.00 50.34 98 SER A C 1
ATOM 810 O O . SER A 1 98 ? 55.573 -5.122 -68.732 1.00 50.34 98 SER A O 1
ATOM 812 N N . GLU A 1 99 ? 57.613 -4.651 -67.983 1.00 55.84 99 GLU A N 1
ATOM 813 C CA . GLU A 1 99 ? 58.046 -6.051 -68.173 1.00 55.84 99 GLU A CA 1
ATOM 814 C C . GLU A 1 99 ? 57.471 -7.015 -67.111 1.00 55.84 99 GLU A C 1
ATOM 816 O O . GLU A 1 99 ? 57.537 -8.229 -67.289 1.00 55.84 99 GLU A O 1
ATOM 821 N N . PHE A 1 100 ? 56.866 -6.509 -66.026 1.00 57.00 100 PHE A N 1
ATOM 822 C CA . PHE A 1 100 ? 56.492 -7.333 -64.867 1.00 57.00 100 PHE A CA 1
ATOM 823 C C . PHE A 1 100 ? 54.993 -7.578 -64.628 1.00 57.00 100 PHE A C 1
ATOM 825 O O . PHE A 1 100 ? 54.667 -8.492 -63.870 1.00 57.00 100 PHE A O 1
ATOM 832 N N . LEU A 1 101 ? 54.071 -6.824 -65.241 1.00 59.47 101 LEU A N 1
ATOM 833 C CA . LEU A 1 101 ? 52.628 -6.982 -64.994 1.00 59.47 101 LEU A CA 1
ATOM 834 C C . LEU A 1 101 ? 51.873 -7.339 -66.276 1.00 59.47 101 LEU A C 1
ATOM 836 O O . LEU A 1 101 ? 51.869 -6.595 -67.253 1.00 59.47 101 LEU A O 1
ATOM 840 N N . VAL A 1 102 ? 51.189 -8.482 -66.259 1.00 66.31 102 VAL A N 1
ATOM 841 C CA . VAL A 1 102 ? 50.337 -8.920 -67.371 1.00 66.31 102 VAL A CA 1
ATOM 842 C C . VAL A 1 102 ? 49.041 -8.102 -67.355 1.00 66.31 102 VAL A C 1
ATOM 844 O O . VAL A 1 102 ? 48.502 -7.811 -66.291 1.00 66.31 102 VAL A O 1
ATOM 847 N N . TRP A 1 103 ? 48.495 -7.766 -68.526 1.00 61.97 103 TRP A N 1
ATOM 848 C CA . TRP A 1 103 ? 47.298 -6.920 -68.698 1.00 61.97 103 TRP A CA 1
ATOM 849 C C . TRP A 1 103 ? 46.093 -7.283 -67.804 1.00 61.97 103 TRP A C 1
ATOM 851 O O . TRP A 1 103 ? 45.329 -6.408 -67.410 1.00 61.97 103 TRP A O 1
ATOM 861 N N . TRP A 1 104 ? 45.912 -8.555 -67.437 1.00 60.88 104 TRP A N 1
ATOM 862 C CA . TRP A 1 104 ? 44.833 -8.973 -66.537 1.00 60.88 104 TRP A CA 1
ATOM 863 C C . TRP A 1 104 ? 45.094 -8.594 -65.067 1.00 60.88 104 TRP A C 1
ATOM 865 O O . TRP A 1 104 ? 44.146 -8.335 -64.328 1.00 60.88 104 TRP A O 1
ATOM 875 N N . GLN A 1 105 ? 46.360 -8.515 -64.637 1.00 63.38 105 GLN A N 1
ATOM 876 C CA . GLN A 1 105 ? 46.746 -8.068 -63.291 1.00 63.38 105 GLN A CA 1
ATOM 877 C C . GLN A 1 105 ? 46.430 -6.584 -63.119 1.00 63.38 105 GLN A C 1
ATOM 879 O O . GLN A 1 105 ? 45.917 -6.180 -62.082 1.00 63.38 105 GLN A O 1
ATOM 884 N N . VAL A 1 106 ? 46.637 -5.798 -64.177 1.00 65.12 106 VAL A N 1
ATOM 885 C CA . VAL A 1 106 ? 46.238 -4.389 -64.255 1.00 65.12 106 VAL A CA 1
ATOM 886 C C . VAL A 1 106 ? 44.732 -4.214 -64.033 1.00 65.12 106 VAL A C 1
ATOM 888 O O . VAL A 1 106 ? 44.326 -3.383 -63.225 1.00 65.12 106 VAL A O 1
ATOM 891 N N . ILE A 1 107 ? 43.895 -5.039 -64.678 1.00 65.31 107 ILE A N 1
ATOM 892 C CA . ILE A 1 107 ? 42.432 -5.028 -64.474 1.00 65.31 107 ILE A CA 1
ATOM 893 C C . ILE A 1 107 ? 42.078 -5.384 -63.029 1.00 65.31 107 ILE A C 1
ATOM 895 O O . ILE A 1 107 ? 41.205 -4.759 -62.423 1.00 65.31 107 ILE A O 1
ATOM 899 N N . LEU A 1 108 ? 42.743 -6.395 -62.470 1.00 62.41 108 LEU A N 1
ATOM 900 C CA . LEU A 1 108 ? 42.490 -6.854 -61.108 1.00 62.41 108 LEU A CA 1
ATOM 901 C C . LEU A 1 108 ? 42.834 -5.767 -60.085 1.00 62.41 108 LEU A C 1
ATOM 903 O O . LEU A 1 108 ? 41.984 -5.410 -59.273 1.00 62.41 108 LEU A O 1
ATOM 907 N N . PHE A 1 109 ? 44.016 -5.159 -60.169 1.00 62.97 109 PHE A N 1
ATOM 908 C CA . PHE A 1 109 ? 44.400 -4.085 -59.251 1.00 62.97 109 PHE A CA 1
ATOM 909 C C . PHE A 1 109 ? 43.542 -2.825 -59.425 1.00 62.97 109 PHE A C 1
ATOM 911 O O . PHE A 1 109 ? 43.149 -2.226 -58.424 1.00 62.97 109 PHE A O 1
ATOM 918 N N . ALA A 1 110 ? 43.158 -2.485 -60.660 1.00 64.06 110 ALA A N 1
ATOM 919 C CA . ALA A 1 110 ? 42.280 -1.348 -60.940 1.00 64.06 110 ALA A CA 1
ATOM 920 C C . ALA A 1 110 ? 40.813 -1.558 -60.497 1.00 64.06 110 ALA A C 1
ATOM 922 O O . ALA A 1 110 ? 40.038 -0.613 -60.384 1.00 64.06 110 ALA A O 1
ATOM 923 N N . SER A 1 111 ? 40.382 -2.800 -60.258 1.00 68.25 111 SER A N 1
ATOM 924 C CA . SER A 1 111 ? 38.997 -3.099 -59.857 1.00 68.25 111 SER A CA 1
ATOM 925 C C . SER A 1 111 ? 38.838 -3.367 -58.362 1.00 68.25 111 SER A C 1
ATOM 927 O O . SER A 1 111 ? 37.778 -3.075 -57.807 1.00 68.25 111 SER A O 1
ATOM 929 N N . ILE A 1 112 ? 39.880 -3.859 -57.682 1.00 70.94 112 ILE A N 1
ATOM 930 C CA . ILE A 1 112 ? 39.825 -4.211 -56.254 1.00 70.94 112 ILE A CA 1
ATOM 931 C C . ILE A 1 112 ? 39.498 -3.000 -55.374 1.00 70.94 112 ILE A C 1
ATOM 933 O O . ILE A 1 112 ? 38.677 -3.121 -54.465 1.00 70.94 112 ILE A O 1
ATOM 937 N N . VAL A 1 113 ? 40.096 -1.833 -55.636 1.00 65.75 113 VAL A N 1
ATOM 938 C CA . VAL A 1 113 ? 39.894 -0.645 -54.787 1.00 65.75 113 VAL A CA 1
ATOM 939 C C . VAL A 1 113 ? 38.466 -0.088 -54.916 1.00 65.75 113 VAL A C 1
ATOM 941 O O . VAL A 1 113 ? 37.800 0.045 -53.883 1.00 65.75 113 VAL A O 1
ATOM 944 N N . PRO A 1 114 ? 37.922 0.157 -56.127 1.00 64.50 114 PRO A N 1
ATOM 945 C CA . PRO A 1 114 ? 36.547 0.643 -56.265 1.00 64.50 114 PRO A CA 1
ATOM 946 C C . PRO A 1 114 ? 35.489 -0.358 -55.776 1.00 64.50 114 PRO A C 1
ATOM 948 O O . PRO A 1 114 ? 34.538 0.012 -55.084 1.00 64.50 114 PRO A O 1
ATOM 951 N N . VAL A 1 115 ? 35.666 -1.651 -56.076 1.00 70.06 115 VAL A N 1
ATOM 952 C CA . VAL A 1 115 ? 34.736 -2.704 -55.632 1.00 70.06 115 VAL A CA 1
ATOM 953 C C . VAL A 1 115 ? 34.791 -2.876 -54.113 1.00 70.06 115 VAL A C 1
ATOM 955 O O . VAL A 1 115 ? 33.746 -2.966 -53.467 1.00 70.06 115 VAL A O 1
ATOM 958 N N . GLY A 1 116 ? 35.988 -2.854 -53.523 1.00 69.31 116 GLY A N 1
ATOM 959 C CA . GLY A 1 116 ? 36.168 -2.918 -52.074 1.00 69.31 116 GLY A CA 1
ATOM 960 C C . GLY A 1 116 ? 35.485 -1.756 -51.351 1.00 69.31 116 GLY A C 1
ATOM 961 O O . GLY A 1 116 ? 34.757 -1.977 -50.383 1.00 69.31 116 GLY A O 1
ATOM 962 N N . LEU A 1 117 ? 35.642 -0.524 -51.849 1.00 66.75 117 LEU A N 1
ATOM 963 C CA . LEU A 1 117 ? 34.974 0.660 -51.292 1.00 66.75 117 LEU A CA 1
ATOM 964 C C . LEU A 1 117 ? 33.447 0.569 -51.385 1.00 66.75 117 LEU A C 1
ATOM 966 O O . LEU A 1 117 ? 32.756 0.953 -50.438 1.00 66.75 117 LEU A O 1
ATOM 970 N N . ALA A 1 118 ? 32.916 0.010 -52.474 1.00 70.25 118 ALA A N 1
ATOM 971 C CA . ALA A 1 118 ? 31.483 -0.199 -52.630 1.00 70.25 118 ALA A CA 1
ATOM 972 C C . ALA A 1 118 ? 30.911 -1.240 -51.659 1.00 70.25 118 ALA A C 1
ATOM 974 O O . ALA A 1 118 ? 29.882 -0.983 -51.028 1.00 70.25 118 ALA A O 1
ATOM 975 N N . ILE A 1 119 ? 31.591 -2.377 -51.485 1.00 70.25 119 ILE A N 1
ATOM 976 C CA . ILE A 1 119 ? 31.179 -3.429 -50.543 1.00 70.25 119 ILE A CA 1
ATOM 977 C C . ILE A 1 119 ? 31.196 -2.901 -49.105 1.00 70.25 119 ILE A C 1
ATOM 979 O O . ILE A 1 119 ? 30.245 -3.122 -48.357 1.00 70.25 119 ILE A O 1
ATOM 983 N N . MET A 1 120 ? 32.235 -2.156 -48.719 1.00 68.25 120 MET A N 1
ATOM 984 C CA . MET A 1 120 ? 32.330 -1.580 -47.375 1.00 68.25 120 MET A CA 1
ATOM 985 C C . MET A 1 120 ? 31.253 -0.524 -47.113 1.00 68.25 120 MET A C 1
ATOM 987 O O . MET A 1 120 ? 30.641 -0.524 -46.047 1.00 68.25 120 MET A O 1
ATOM 991 N N . ALA A 1 121 ? 30.980 0.351 -48.087 1.00 71.75 121 ALA A N 1
ATOM 992 C CA . ALA A 1 121 ? 29.907 1.337 -47.981 1.00 71.75 121 ALA A CA 1
ATOM 993 C C . ALA A 1 121 ? 28.529 0.672 -47.829 1.00 71.75 121 ALA A C 1
ATOM 995 O O . ALA A 1 121 ? 27.705 1.134 -47.040 1.00 71.75 121 ALA A O 1
ATOM 996 N N . TRP A 1 122 ? 28.302 -0.427 -48.554 1.00 72.88 122 TRP A N 1
ATOM 997 C CA . TRP A 1 122 ? 27.098 -1.242 -48.432 1.00 72.88 122 TRP A CA 1
ATOM 998 C C . TRP A 1 122 ? 26.995 -1.890 -47.048 1.00 72.88 122 TRP A C 1
ATOM 1000 O O . TRP A 1 122 ? 25.978 -1.741 -46.376 1.00 72.88 122 TRP A O 1
ATOM 1010 N N . HIS A 1 123 ? 28.060 -2.539 -46.576 1.00 67.94 123 HIS A N 1
ATOM 1011 C CA . HIS A 1 123 ? 28.083 -3.205 -45.272 1.00 67.94 123 HIS A CA 1
ATOM 1012 C C . HIS A 1 123 ? 27.834 -2.237 -44.103 1.00 67.94 123 HIS A C 1
ATOM 1014 O O . HIS A 1 123 ? 27.030 -2.529 -43.220 1.00 67.94 123 HIS A O 1
ATOM 1020 N N . HIS A 1 124 ? 28.445 -1.050 -44.138 1.00 72.31 124 HIS A N 1
ATOM 1021 C CA . HIS A 1 124 ? 28.260 -0.018 -43.113 1.00 72.31 124 HIS A CA 1
ATOM 1022 C C . HIS A 1 124 ? 26.799 0.443 -42.996 1.00 72.31 124 HIS A C 1
ATOM 1024 O O . HIS A 1 124 ? 26.325 0.762 -41.909 1.00 72.31 124 HIS A O 1
ATOM 1030 N N . GLN A 1 125 ? 26.061 0.492 -44.106 1.00 74.44 125 GLN A N 1
ATOM 1031 C CA . GLN A 1 125 ? 24.649 0.870 -44.078 1.00 74.44 125 GLN A CA 1
ATOM 1032 C C . GLN A 1 125 ? 23.758 -0.218 -43.483 1.00 74.44 125 GLN A C 1
ATOM 1034 O O . GLN A 1 125 ? 22.812 0.105 -42.769 1.00 74.44 125 GLN A O 1
ATOM 1039 N N . TRP A 1 126 ? 24.058 -1.487 -43.763 1.00 69.06 126 TRP A N 1
ATOM 1040 C CA . TRP A 1 126 ? 23.341 -2.607 -43.154 1.00 69.06 126 TRP A CA 1
ATOM 1041 C C . TRP A 1 126 ? 23.500 -2.603 -41.631 1.00 69.06 126 TRP A C 1
ATOM 1043 O O . TRP A 1 126 ? 22.502 -2.679 -40.920 1.00 69.06 126 TRP A O 1
ATOM 1053 N N . GLN A 1 127 ? 24.718 -2.377 -41.131 1.00 71.44 127 GLN A N 1
ATOM 1054 C CA . GLN A 1 127 ? 24.968 -2.246 -39.692 1.00 71.44 127 GLN A CA 1
ATOM 1055 C C . GLN A 1 127 ? 24.241 -1.042 -39.068 1.00 71.44 127 GLN A C 1
ATOM 1057 O O . GLN A 1 127 ? 23.652 -1.168 -37.997 1.00 71.44 127 GLN A O 1
ATOM 1062 N N . GLU A 1 128 ? 24.235 0.124 -39.732 1.00 73.50 128 GLU A N 1
ATOM 1063 C CA . GLU A 1 128 ? 23.476 1.295 -39.256 1.00 73.50 128 GLU A CA 1
ATOM 1064 C C . GLU A 1 128 ? 21.970 0.982 -39.132 1.00 73.50 128 GLU A C 1
ATOM 1066 O O . GLU A 1 128 ? 21.327 1.445 -38.190 1.00 73.50 128 GLU A O 1
ATOM 1071 N N . GLN A 1 129 ? 21.401 0.194 -40.052 1.00 73.00 129 GLN A N 1
ATOM 1072 C CA . GLN A 1 129 ? 19.983 -0.179 -40.020 1.00 73.00 129 GLN A CA 1
ATOM 1073 C C . GLN A 1 129 ? 19.658 -1.161 -38.893 1.00 73.00 129 GLN A C 1
ATOM 1075 O O . GLN A 1 129 ? 18.687 -0.924 -38.176 1.00 73.00 129 GLN A O 1
ATOM 1080 N N . GLU A 1 130 ? 20.477 -2.199 -38.703 1.00 73.50 130 GLU A N 1
ATOM 1081 C CA . GLU A 1 130 ? 20.308 -3.174 -37.614 1.00 73.50 130 GLU A CA 1
ATOM 1082 C C . GLU A 1 130 ? 20.349 -2.491 -36.241 1.00 73.50 130 GLU A C 1
ATOM 1084 O O . GLU A 1 130 ? 19.468 -2.694 -35.405 1.00 73.50 130 GLU A O 1
ATOM 1089 N N . ILE A 1 131 ? 21.306 -1.577 -36.046 1.00 78.94 131 ILE A N 1
ATOM 1090 C CA . ILE A 1 131 ? 21.421 -0.803 -34.806 1.00 78.94 131 ILE A CA 1
ATOM 1091 C C . ILE A 1 131 ? 20.153 0.029 -34.569 1.00 78.94 131 ILE A C 1
ATOM 1093 O O . ILE A 1 131 ? 19.632 0.058 -33.456 1.00 78.94 131 ILE A O 1
ATOM 1097 N N . VAL A 1 132 ? 19.625 0.702 -35.597 1.00 80.38 132 VAL A N 1
ATOM 1098 C CA . VAL A 1 132 ? 18.401 1.509 -35.457 1.00 80.38 132 VAL A CA 1
ATOM 1099 C C . VAL A 1 132 ? 17.189 0.637 -35.125 1.00 80.38 132 VAL A C 1
ATOM 1101 O O . VAL A 1 132 ? 16.393 1.031 -34.269 1.00 80.38 132 VAL A O 1
ATOM 1104 N N . THR A 1 133 ? 17.044 -0.535 -35.748 1.00 83.50 133 THR A N 1
ATOM 1105 C CA . THR A 1 133 ? 15.934 -1.452 -35.446 1.00 83.50 133 THR A CA 1
ATOM 1106 C C . THR A 1 133 ? 16.022 -2.014 -34.032 1.00 83.50 133 THR A C 1
ATOM 1108 O O . THR A 1 133 ? 15.007 -2.056 -33.333 1.00 83.50 133 THR A O 1
ATOM 1111 N N . ASP A 1 134 ? 17.226 -2.345 -33.568 1.00 88.56 134 ASP A N 1
ATOM 1112 C CA . ASP A 1 134 ? 17.452 -2.825 -32.204 1.00 88.56 134 ASP A CA 1
ATOM 1113 C C . ASP A 1 134 ? 17.117 -1.740 -31.175 1.00 88.56 134 ASP A C 1
ATOM 1115 O O . ASP A 1 134 ? 16.410 -1.995 -30.196 1.00 88.56 134 ASP A O 1
ATOM 1119 N N . TRP A 1 135 ? 17.533 -0.493 -31.422 1.00 84.31 135 TRP A N 1
ATOM 1120 C CA . TRP A 1 135 ? 17.169 0.640 -30.567 1.00 84.31 135 TRP A CA 1
ATOM 1121 C C . TRP A 1 135 ? 15.662 0.897 -30.541 1.00 84.31 135 TRP A C 1
ATOM 1123 O O . 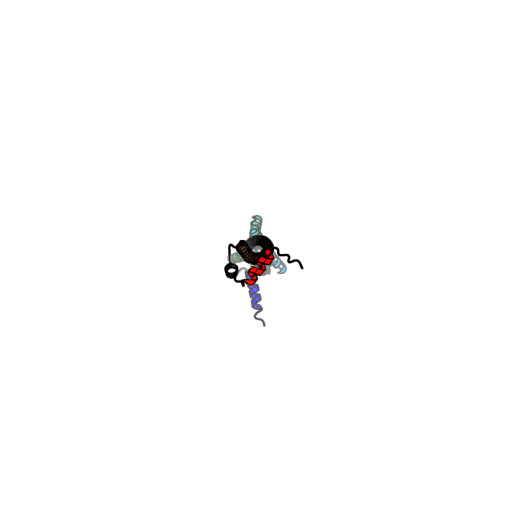TRP A 1 135 ? 15.109 1.167 -29.474 1.00 84.31 135 TRP A O 1
ATOM 1133 N N . GLN A 1 136 ? 14.977 0.791 -31.681 1.00 89.38 136 GLN A N 1
ATOM 1134 C CA . GLN A 1 136 ? 13.520 0.932 -31.738 1.00 89.38 136 GLN A CA 1
ATOM 1135 C C . GLN A 1 136 ? 12.814 -0.167 -30.936 1.00 89.38 136 GLN A C 1
ATOM 1137 O O . GLN A 1 136 ? 11.901 0.136 -30.165 1.00 89.38 136 GLN A O 1
ATOM 1142 N N . ALA A 1 137 ? 13.265 -1.419 -31.055 1.00 91.19 137 ALA A N 1
ATOM 1143 C CA . ALA A 1 137 ? 12.731 -2.536 -30.280 1.00 91.19 137 ALA A CA 1
ATOM 1144 C C . ALA A 1 137 ? 12.954 -2.346 -28.769 1.00 91.19 137 ALA A C 1
ATOM 1146 O O . ALA A 1 137 ? 12.040 -2.575 -27.973 1.00 91.19 137 ALA A O 1
ATOM 1147 N N . LEU A 1 138 ? 14.135 -1.864 -28.365 1.00 92.56 138 LEU A N 1
ATOM 1148 C CA . LEU A 1 138 ? 14.438 -1.555 -26.966 1.00 92.56 138 LEU A CA 1
ATOM 1149 C C . LEU A 1 138 ? 13.555 -0.431 -26.413 1.00 92.56 138 LEU A C 1
ATOM 1151 O O . LEU A 1 138 ? 13.053 -0.554 -25.295 1.00 92.56 138 LEU A O 1
ATOM 1155 N N . ILE A 1 139 ? 13.331 0.639 -27.182 1.00 92.25 139 ILE A N 1
ATOM 1156 C CA . ILE A 1 139 ? 12.452 1.747 -26.778 1.00 92.25 139 ILE A CA 1
ATOM 1157 C C . ILE A 1 139 ? 11.008 1.262 -26.633 1.00 92.25 139 ILE A C 1
ATOM 1159 O O . ILE A 1 139 ? 10.379 1.554 -25.618 1.00 92.25 139 ILE A O 1
ATOM 1163 N N . ALA A 1 140 ? 10.500 0.479 -27.589 1.00 93.94 140 ALA A N 1
ATOM 1164 C CA . ALA A 1 140 ? 9.150 -0.079 -27.516 1.00 93.94 140 ALA A CA 1
ATOM 1165 C C . ALA A 1 140 ? 8.981 -0.996 -26.291 1.00 93.94 140 ALA A C 1
ATOM 1167 O O . ALA A 1 140 ? 8.008 -0.877 -25.546 1.00 93.94 140 ALA A O 1
ATOM 1168 N N . ALA A 1 141 ? 9.966 -1.858 -26.018 1.00 94.75 141 ALA A N 1
ATOM 1169 C CA . ALA A 1 141 ? 9.963 -2.708 -24.830 1.00 94.75 141 ALA A CA 1
ATOM 1170 C C . ALA A 1 141 ? 10.032 -1.892 -23.526 1.00 94.75 141 ALA A C 1
ATOM 1172 O O . ALA A 1 141 ? 9.382 -2.242 -22.538 1.00 94.75 141 ALA A O 1
ATOM 1173 N N . ALA A 1 142 ? 10.802 -0.801 -23.502 1.00 92.12 142 ALA A N 1
ATOM 1174 C CA . ALA A 1 142 ? 10.877 0.098 -22.354 1.00 92.12 142 ALA A CA 1
ATOM 1175 C C . ALA A 1 142 ? 9.551 0.839 -22.117 1.00 92.12 142 ALA A C 1
ATOM 1177 O O . ALA A 1 142 ? 9.101 0.909 -20.974 1.00 92.12 142 ALA A O 1
ATOM 1178 N N . GLN A 1 143 ? 8.896 1.323 -23.177 1.00 93.12 143 GLN A N 1
ATOM 1179 C CA . GLN A 1 143 ? 7.573 1.952 -23.103 1.00 93.12 143 GLN A CA 1
ATOM 1180 C C . GLN A 1 143 ? 6.525 0.981 -22.557 1.00 93.12 143 GLN A C 1
ATOM 1182 O O . GLN A 1 143 ? 5.843 1.306 -21.590 1.00 93.12 143 GLN A O 1
ATOM 1187 N N . GLN A 1 144 ? 6.478 -0.248 -23.076 1.00 95.94 144 GLN A N 1
ATOM 1188 C CA . GLN A 1 144 ? 5.543 -1.267 -22.596 1.00 95.94 144 GLN A CA 1
ATOM 1189 C C . GLN A 1 144 ? 5.763 -1.606 -21.110 1.00 95.94 144 GLN A C 1
ATOM 1191 O O . GLN A 1 144 ? 4.808 -1.803 -20.357 1.00 95.94 144 GLN A O 1
ATOM 1196 N N . ARG A 1 145 ? 7.023 -1.661 -20.655 1.00 95.25 145 ARG A N 1
ATOM 1197 C CA . ARG A 1 145 ? 7.342 -1.854 -19.230 1.00 95.25 145 ARG A CA 1
ATOM 1198 C C . ARG A 1 145 ? 6.903 -0.668 -18.378 1.00 95.25 145 ARG A C 1
ATOM 1200 O O . ARG A 1 145 ? 6.396 -0.890 -17.283 1.00 95.25 145 ARG A O 1
ATOM 1207 N N . ALA A 1 146 ? 7.089 0.557 -18.864 1.00 92.06 146 ALA A N 1
ATOM 1208 C CA . ALA A 1 146 ? 6.662 1.762 -18.162 1.00 92.06 146 ALA A CA 1
ATOM 1209 C C . ALA A 1 146 ? 5.132 1.820 -18.025 1.00 92.06 146 ALA A C 1
ATOM 1211 O O . ALA A 1 146 ? 4.634 2.060 -16.930 1.00 92.06 146 ALA A O 1
ATOM 1212 N N . GLU A 1 147 ? 4.391 1.508 -19.091 1.00 95.38 147 GLU A N 1
ATOM 1213 C CA . GLU A 1 147 ? 2.924 1.424 -19.062 1.00 95.38 147 GLU A CA 1
ATOM 1214 C C . GLU A 1 147 ? 2.436 0.358 -18.078 1.00 95.38 147 GLU A C 1
ATOM 1216 O O . GLU A 1 147 ? 1.550 0.620 -17.265 1.00 95.38 147 GLU A O 1
ATOM 1221 N N . LYS A 1 148 ? 3.051 -0.831 -18.095 1.00 96.69 148 LYS A N 1
ATOM 1222 C CA . LYS A 1 148 ? 2.721 -1.898 -17.145 1.00 96.69 148 LYS A CA 1
ATOM 1223 C C . LYS A 1 148 ? 2.990 -1.472 -15.699 1.00 96.69 148 LYS A C 1
ATOM 1225 O O . LYS A 1 148 ? 2.134 -1.665 -14.843 1.00 96.69 148 LYS A O 1
ATOM 1230 N N . MET A 1 149 ? 4.140 -0.851 -15.437 1.00 93.50 149 MET A N 1
ATOM 1231 C CA . MET A 1 149 ? 4.483 -0.337 -14.107 1.00 93.50 149 MET A CA 1
ATOM 1232 C C . MET A 1 149 ? 3.501 0.751 -13.651 1.00 93.50 149 MET A C 1
ATOM 1234 O O . MET A 1 149 ? 3.114 0.781 -12.487 1.00 93.50 149 MET A O 1
ATOM 1238 N N . GLN A 1 150 ? 3.054 1.616 -14.563 1.00 94.38 150 GLN A N 1
ATOM 1239 C CA . GLN A 1 150 ? 2.057 2.642 -14.268 1.00 94.38 150 GLN A CA 1
ATOM 1240 C C . GLN A 1 150 ? 0.690 2.033 -13.919 1.00 94.38 150 GLN A C 1
ATOM 1242 O O . GLN A 1 150 ? 0.038 2.500 -12.987 1.00 94.38 150 GLN A O 1
ATOM 1247 N N . GLN A 1 151 ? 0.267 0.981 -14.625 1.00 96.81 151 GLN A N 1
ATOM 1248 C CA . GLN A 1 151 ? -0.965 0.247 -14.312 1.00 96.81 151 GLN A CA 1
ATOM 1249 C C . GLN A 1 151 ? -0.880 -0.466 -12.958 1.00 96.81 151 GLN A C 1
ATOM 1251 O O . GLN A 1 151 ? -1.824 -0.403 -12.174 1.00 96.81 151 GLN A O 1
ATOM 1256 N N . GLU A 1 152 ? 0.251 -1.110 -12.664 1.00 96.56 152 GLU A N 1
ATOM 1257 C CA . GLU A 1 152 ? 0.494 -1.755 -11.369 1.00 96.56 152 GLU A CA 1
ATOM 1258 C C . GLU A 1 152 ? 0.471 -0.730 -10.228 1.00 96.56 152 GLU A C 1
ATOM 1260 O O . GLU A 1 152 ? -0.224 -0.944 -9.237 1.00 96.56 152 GLU A O 1
ATOM 1265 N N . ALA A 1 153 ? 1.127 0.422 -10.399 1.00 95.56 153 ALA A N 1
ATOM 1266 C CA . ALA A 1 153 ? 1.116 1.501 -9.414 1.00 95.56 153 ALA A CA 1
ATOM 1267 C C . ALA A 1 153 ? -0.293 2.077 -9.181 1.00 95.56 153 ALA A C 1
ATOM 1269 O O . ALA A 1 153 ? -0.670 2.334 -8.038 1.00 95.56 153 ALA A O 1
ATOM 1270 N N . ALA A 1 154 ? -1.095 2.247 -10.239 1.00 96.56 154 ALA A N 1
ATOM 1271 C CA . ALA A 1 154 ? -2.484 2.688 -10.111 1.00 96.56 154 ALA A CA 1
ATOM 1272 C C . ALA A 1 154 ? -3.337 1.662 -9.345 1.00 96.56 154 ALA A C 1
ATOM 1274 O O . ALA A 1 154 ? -4.071 2.029 -8.429 1.00 96.56 154 ALA A O 1
ATOM 1275 N N . ALA A 1 155 ? -3.186 0.371 -9.656 1.00 96.94 155 ALA A N 1
ATOM 1276 C CA . ALA A 1 155 ? -3.896 -0.699 -8.961 1.00 96.94 155 ALA A CA 1
ATOM 1277 C C . ALA A 1 155 ? -3.480 -0.820 -7.483 1.00 96.94 155 ALA A C 1
ATOM 1279 O O . ALA A 1 155 ? -4.318 -1.082 -6.619 1.00 96.94 155 ALA A O 1
ATOM 1280 N N . GLU A 1 156 ? -2.197 -0.631 -7.163 1.00 95.56 156 GLU A N 1
ATOM 1281 C CA . GLU A 1 156 ? -1.731 -0.582 -5.773 1.00 95.56 156 GLU A CA 1
ATOM 1282 C C . GLU A 1 156 ? -2.275 0.634 -5.024 1.00 95.56 156 GLU A C 1
ATOM 1284 O O . GLU A 1 156 ? -2.674 0.503 -3.866 1.00 95.56 156 GLU A O 1
ATOM 1289 N N . HIS A 1 157 ? -2.358 1.791 -5.683 1.00 96.38 157 HIS A N 1
ATOM 1290 C CA . HIS A 1 157 ? -2.945 2.990 -5.097 1.00 96.38 157 HIS A CA 1
ATOM 1291 C C . HIS A 1 157 ? -4.427 2.787 -4.746 1.00 96.38 157 HIS A C 1
ATOM 1293 O O . HIS A 1 157 ? -4.823 3.044 -3.610 1.00 96.38 157 HIS A O 1
ATOM 1299 N N . GLU A 1 158 ? -5.224 2.221 -5.658 1.00 97.56 158 GLU A N 1
ATOM 1300 C CA . GLU A 1 158 ? -6.632 1.887 -5.390 1.00 97.56 158 GLU A CA 1
ATOM 1301 C C . GLU A 1 158 ? -6.786 0.893 -4.227 1.00 97.56 158 GLU A C 1
ATOM 1303 O O . GLU A 1 158 ? -7.667 1.046 -3.376 1.00 97.56 158 GLU A O 1
ATOM 1308 N N . ARG A 1 159 ? -5.905 -0.115 -4.140 1.00 97.38 159 ARG A N 1
ATOM 1309 C CA . ARG A 1 159 ? -5.891 -1.063 -3.012 1.00 97.38 159 ARG A CA 1
ATOM 1310 C C . ARG A 1 159 ? -5.557 -0.378 -1.692 1.00 97.38 159 ARG A C 1
ATOM 1312 O O . ARG A 1 159 ? -6.160 -0.718 -0.674 1.00 97.38 159 ARG A O 1
ATOM 1319 N N . ALA A 1 160 ? -4.615 0.562 -1.695 1.00 97.31 160 ALA A N 1
ATOM 1320 C CA . ALA A 1 160 ? -4.251 1.322 -0.506 1.00 97.31 160 ALA A CA 1
ATOM 1321 C C . ALA A 1 160 ? -5.419 2.197 -0.023 1.00 97.31 160 ALA A C 1
ATOM 1323 O O . ALA A 1 160 ? -5.738 2.181 1.166 1.00 97.31 160 ALA A O 1
ATOM 1324 N N . GLU A 1 161 ? -6.116 2.884 -0.934 1.00 97.81 161 GLU A N 1
ATOM 1325 C CA . GLU A 1 161 ? -7.315 3.658 -0.590 1.00 97.81 161 GLU A CA 1
ATOM 1326 C C . GLU A 1 161 ? -8.447 2.772 -0.050 1.00 97.81 161 GLU A C 1
ATOM 1328 O O . GLU A 1 161 ? -9.118 3.134 0.920 1.00 97.81 161 GLU A O 1
ATOM 1333 N N . ALA A 1 162 ? -8.660 1.595 -0.646 1.00 97.50 162 ALA A N 1
ATOM 1334 C CA . ALA A 1 162 ? -9.651 0.636 -0.167 1.00 97.50 162 ALA A CA 1
ATOM 1335 C C . ALA A 1 162 ? -9.323 0.138 1.252 1.00 97.50 162 ALA A C 1
ATOM 1337 O O . ALA A 1 162 ? -10.200 0.149 2.118 1.00 97.50 162 ALA A O 1
ATOM 1338 N N . MET A 1 163 ? -8.060 -0.222 1.515 1.00 97.44 163 MET A N 1
ATOM 1339 C CA . MET A 1 163 ? -7.606 -0.615 2.855 1.00 97.44 163 MET A CA 1
ATOM 1340 C C . MET A 1 163 ? -7.747 0.519 3.871 1.00 97.44 163 MET A C 1
ATOM 1342 O O . MET A 1 163 ? -8.129 0.268 5.013 1.00 97.44 163 MET A O 1
ATOM 1346 N N . GLN A 1 164 ? -7.478 1.765 3.475 1.00 97.69 164 GLN A N 1
ATOM 1347 C CA . GLN A 1 164 ? -7.663 2.915 4.357 1.00 97.69 164 GLN A CA 1
ATOM 1348 C C . GLN A 1 164 ? -9.134 3.075 4.765 1.00 97.69 164 GLN A C 1
ATOM 1350 O O . GLN A 1 164 ? -9.425 3.203 5.955 1.00 97.69 164 GLN A O 1
ATOM 1355 N N . LYS A 1 165 ? -10.066 2.994 3.807 1.00 97.75 165 LYS A N 1
ATOM 1356 C CA . LYS A 1 165 ? -11.511 3.058 4.088 1.00 97.75 165 LYS A CA 1
ATOM 1357 C C . LYS A 1 165 ? -11.973 1.914 4.988 1.00 97.75 165 LYS A C 1
ATOM 1359 O O . LYS A 1 165 ? -12.789 2.120 5.884 1.00 97.75 165 LYS A O 1
ATOM 1364 N N . GLU A 1 166 ? -11.448 0.709 4.776 1.00 97.81 166 GLU A N 1
ATOM 1365 C CA . GLU A 1 166 ? -11.752 -0.437 5.634 1.00 97.81 166 GLU A CA 1
ATOM 1366 C C . GLU A 1 166 ? -11.229 -0.227 7.063 1.00 97.81 166 GLU A C 1
ATOM 1368 O O . GLU A 1 166 ? -11.959 -0.471 8.026 1.00 97.81 166 GLU A O 1
ATOM 1373 N N . ALA A 1 167 ? -10.010 0.296 7.221 1.00 97.81 167 ALA A N 1
ATOM 1374 C CA . ALA A 1 167 ? -9.440 0.615 8.527 1.00 97.81 167 ALA A CA 1
ATOM 1375 C C . ALA A 1 167 ? -10.253 1.690 9.272 1.00 97.81 167 ALA A C 1
ATOM 1377 O O . ALA A 1 167 ? -10.489 1.561 10.477 1.00 97.81 167 ALA A O 1
ATOM 1378 N N . GLU A 1 168 ? -10.724 2.720 8.566 1.00 97.94 168 GLU A N 1
ATOM 1379 C CA . GLU A 1 168 ? -11.621 3.743 9.117 1.00 97.94 168 GLU A CA 1
ATOM 1380 C C . GLU A 1 168 ? -12.951 3.125 9.576 1.00 97.94 168 GLU A C 1
ATOM 1382 O O . GLU A 1 168 ? -13.350 3.314 10.728 1.00 97.94 168 GLU A O 1
ATOM 1387 N N . ALA A 1 169 ? -13.577 2.281 8.750 1.00 97.75 169 ALA A N 1
ATOM 1388 C CA . ALA A 1 169 ? -14.815 1.588 9.107 1.00 97.75 169 ALA A CA 1
ATOM 1389 C C . ALA A 1 169 ? -14.646 0.642 10.313 1.00 97.75 169 ALA A C 1
ATOM 1391 O O . ALA A 1 169 ? -15.520 0.557 11.182 1.00 97.75 169 ALA A O 1
ATOM 1392 N N . VAL A 1 170 ? -13.519 -0.071 10.404 1.00 98.06 170 VAL A N 1
ATOM 1393 C CA . VAL A 1 170 ? -13.192 -0.914 11.566 1.00 98.06 170 VAL A CA 1
ATOM 1394 C C . VAL A 1 170 ? -13.024 -0.061 12.823 1.00 98.06 170 VAL A C 1
ATOM 1396 O O . VAL A 1 170 ? -13.534 -0.433 13.883 1.00 98.06 170 VAL A O 1
ATOM 1399 N N . ARG A 1 171 ? -12.371 1.101 12.719 1.00 97.88 171 ARG A N 1
ATOM 1400 C CA . ARG A 1 171 ? -12.196 2.032 13.841 1.00 97.88 171 ARG A CA 1
ATOM 1401 C C . ARG A 1 171 ? -13.532 2.579 14.344 1.00 97.88 171 ARG A C 1
ATOM 1403 O O . ARG A 1 171 ? -13.742 2.627 15.556 1.00 97.88 171 ARG A O 1
ATOM 1410 N N . GLU A 1 172 ? -14.443 2.940 13.445 1.00 98.00 172 GLU A N 1
ATOM 1411 C CA . GLU A 1 172 ? -15.797 3.378 13.807 1.00 98.00 172 GLU A CA 1
ATOM 1412 C C . GLU A 1 172 ? -16.587 2.271 14.513 1.00 98.00 172 GLU A C 1
ATOM 1414 O O . GLU A 1 172 ? -17.193 2.508 15.561 1.00 98.00 172 GLU A O 1
ATOM 1419 N N . ARG A 1 173 ? -16.526 1.034 14.001 1.00 98.00 173 ARG A N 1
ATOM 1420 C CA . ARG A 1 173 ? -17.160 -0.127 14.648 1.00 98.00 173 ARG A CA 1
ATOM 1421 C C . ARG A 1 173 ? -16.592 -0.385 16.039 1.00 98.00 173 ARG A C 1
ATOM 1423 O O . ARG A 1 173 ? -17.360 -0.649 16.961 1.00 98.00 173 ARG A O 1
ATOM 1430 N N . ALA A 1 174 ? -15.275 -0.288 16.207 1.00 97.75 174 ALA A N 1
ATOM 1431 C CA . ALA A 1 174 ? -14.631 -0.449 17.506 1.00 97.75 174 ALA A CA 1
ATOM 1432 C C . ALA A 1 174 ? -15.090 0.630 18.502 1.00 97.75 174 ALA A C 1
ATOM 1434 O O . ALA A 1 174 ? -15.415 0.309 19.646 1.00 97.75 174 ALA A O 1
ATOM 1435 N N . ALA A 1 175 ? -15.195 1.889 18.064 1.00 97.88 175 ALA A N 1
ATOM 1436 C CA . ALA A 1 175 ? -15.721 2.972 18.893 1.00 97.88 175 ALA A CA 1
ATOM 1437 C C . ALA A 1 175 ? -17.185 2.723 19.299 1.00 97.88 175 ALA A C 1
ATOM 1439 O O . ALA A 1 175 ? -17.527 2.849 20.475 1.00 97.88 175 ALA A O 1
ATOM 1440 N N . ALA A 1 176 ? -18.031 2.289 18.360 1.00 97.69 176 ALA A N 1
ATOM 1441 C CA . ALA A 1 176 ? -19.425 1.954 18.643 1.00 97.69 176 ALA A CA 1
ATOM 1442 C C . ALA A 1 176 ? -19.557 0.787 19.639 1.00 97.69 176 ALA A C 1
ATOM 1444 O O . ALA A 1 176 ? -20.351 0.866 20.579 1.00 97.69 176 ALA A O 1
ATOM 1445 N N . MET A 1 177 ? -18.752 -0.273 19.485 1.00 97.75 177 MET A N 1
ATOM 1446 C CA . MET A 1 177 ? -18.713 -1.388 20.440 1.00 97.75 177 MET A CA 1
ATOM 1447 C C . MET A 1 177 ? -18.260 -0.935 21.828 1.00 97.75 177 MET A C 1
ATOM 1449 O O . MET A 1 177 ? -18.840 -1.360 22.824 1.00 97.75 177 MET A O 1
ATOM 1453 N N . GLN A 1 178 ? -17.269 -0.044 21.910 1.00 97.94 178 GLN A N 1
ATOM 1454 C CA . GLN A 1 178 ? -16.815 0.507 23.185 1.00 97.94 178 GLN A CA 1
ATOM 1455 C C . GLN A 1 178 ? -17.942 1.269 23.898 1.00 97.94 178 GLN A C 1
ATOM 1457 O O . GLN A 1 178 ? -18.146 1.080 25.097 1.00 97.94 178 GLN A O 1
ATOM 1462 N N . THR A 1 179 ? -18.719 2.076 23.169 1.00 97.94 179 THR A N 1
ATOM 1463 C CA . THR A 1 179 ? -19.896 2.763 23.724 1.00 97.94 179 THR A CA 1
ATOM 1464 C C . THR A 1 179 ? -20.953 1.775 24.220 1.00 97.94 179 THR A C 1
ATOM 1466 O O . THR A 1 179 ? -21.476 1.946 25.322 1.00 97.94 179 THR A O 1
ATOM 1469 N N . GLN A 1 180 ? -21.247 0.723 23.448 1.00 97.88 180 GLN A N 1
ATOM 1470 C CA . GLN A 1 180 ? -22.196 -0.318 23.858 1.00 97.88 180 GLN A CA 1
ATOM 1471 C C . GLN A 1 180 ? -21.728 -1.060 25.113 1.00 97.88 180 GLN A C 1
ATOM 1473 O O . GLN A 1 180 ? -22.530 -1.302 26.013 1.00 97.88 180 GLN A O 1
ATOM 1478 N N . LEU A 1 181 ? -20.434 -1.374 25.207 1.00 98.19 181 LEU A N 1
ATOM 1479 C CA . LEU A 1 181 ? -19.852 -2.024 26.376 1.00 98.19 181 LEU A CA 1
ATOM 1480 C C . LEU A 1 181 ? -19.992 -1.152 27.628 1.00 98.19 181 LEU A C 1
ATOM 1482 O O . LEU A 1 181 ? -20.407 -1.648 28.673 1.00 98.19 181 LEU A O 1
ATOM 1486 N N . THR A 1 182 ? -19.702 0.147 27.523 1.00 98.06 182 THR A N 1
ATOM 1487 C CA . THR A 1 182 ? -19.887 1.087 28.637 1.00 98.06 182 THR A CA 1
ATOM 1488 C C . THR A 1 182 ? -21.355 1.181 29.056 1.00 98.06 182 THR A C 1
ATOM 1490 O O . THR A 1 182 ? -21.649 1.110 30.247 1.00 98.06 182 THR A O 1
ATOM 1493 N N . ALA A 1 183 ? -22.290 1.260 28.104 1.00 97.06 183 ALA A N 1
ATOM 1494 C CA . ALA A 1 183 ? -23.720 1.277 28.411 1.00 97.06 183 ALA A CA 1
ATOM 1495 C C . ALA A 1 183 ? -2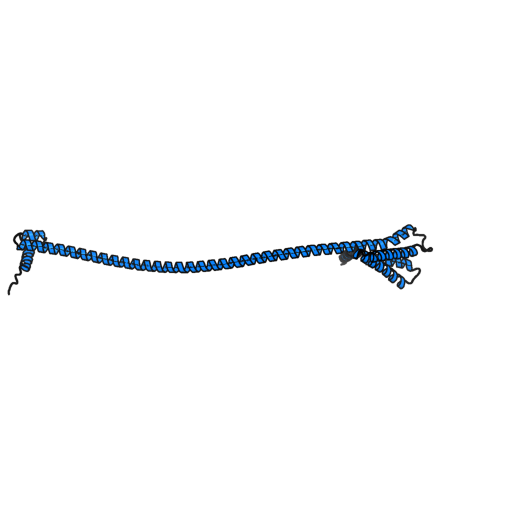4.178 -0.013 29.118 1.00 97.06 183 ALA A C 1
ATOM 1497 O O . ALA A 1 183 ? -24.900 0.049 30.115 1.00 97.06 183 ALA A O 1
ATOM 1498 N N . ALA A 1 184 ? -23.714 -1.175 28.650 1.00 97.38 184 ALA A N 1
ATOM 1499 C CA . ALA A 1 184 ? -24.008 -2.464 29.270 1.00 97.38 184 ALA A CA 1
ATOM 1500 C C . ALA A 1 184 ? -23.437 -2.565 30.696 1.00 97.38 184 ALA A C 1
ATOM 1502 O O . ALA A 1 184 ? -24.112 -3.067 31.593 1.00 97.38 184 ALA A O 1
ATOM 1503 N N . GLN A 1 185 ? -22.229 -2.043 30.934 1.00 97.44 185 GLN A N 1
ATOM 1504 C CA . GLN A 1 185 ? -21.644 -1.964 32.277 1.00 97.44 185 GLN A CA 1
ATOM 1505 C C . GLN A 1 185 ? -22.492 -1.096 33.213 1.00 97.44 185 GLN A C 1
ATOM 1507 O O . GLN A 1 185 ? -22.776 -1.514 34.334 1.00 97.44 185 GLN A O 1
ATOM 1512 N N . THR A 1 186 ? -22.951 0.073 32.753 1.00 98.00 186 THR A N 1
ATOM 1513 C CA . THR A 1 186 ? -23.842 0.939 33.541 1.00 98.00 186 THR A CA 1
ATOM 1514 C C . THR A 1 186 ? -25.149 0.231 33.896 1.00 98.00 186 THR A C 1
ATOM 1516 O O . THR A 1 186 ? -25.550 0.244 35.059 1.00 98.00 186 THR A O 1
ATOM 1519 N N . GLN A 1 187 ? -25.783 -0.438 32.929 1.00 97.62 187 GLN A N 1
ATOM 1520 C CA . GLN A 1 187 ? -27.007 -1.208 33.172 1.00 97.62 187 GLN A CA 1
ATOM 1521 C C . GLN A 1 187 ? -26.781 -2.349 34.169 1.00 97.62 187 GLN A C 1
ATOM 1523 O O . GLN A 1 187 ? -27.602 -2.557 35.060 1.00 97.62 187 GLN A O 1
ATOM 1528 N N . ALA A 1 188 ? -25.658 -3.064 34.067 1.00 97.50 188 ALA A N 1
ATOM 1529 C CA . ALA A 1 188 ? -25.316 -4.123 35.011 1.00 97.50 188 ALA A CA 1
ATOM 1530 C C . ALA A 1 188 ? -25.169 -3.583 36.445 1.00 97.50 188 ALA A C 1
ATOM 1532 O O . ALA A 1 188 ? -25.703 -4.180 37.381 1.00 97.50 188 ALA A O 1
ATOM 1533 N N . SER A 1 189 ? -24.512 -2.430 36.624 1.00 97.81 189 SER A N 1
ATOM 1534 C CA . SER A 1 189 ? -24.410 -1.770 37.932 1.00 97.81 189 SER A CA 1
ATOM 1535 C C . SER A 1 189 ? -25.770 -1.318 38.472 1.00 97.81 189 SER A C 1
ATOM 1537 O O . SER A 1 189 ? -26.031 -1.450 39.669 1.00 97.81 189 SER A O 1
ATOM 1539 N N . GLU A 1 190 ? -26.661 -0.825 37.611 1.00 97.81 190 GLU A N 1
ATOM 1540 C CA . GLU A 1 190 ? -28.017 -0.447 38.015 1.00 97.81 190 GLU A CA 1
ATOM 1541 C C . GLU A 1 190 ? -28.827 -1.664 38.480 1.00 97.81 190 GLU A C 1
ATOM 1543 O O . GLU A 1 190 ? -29.412 -1.639 39.565 1.00 97.81 190 GLU A O 1
ATOM 1548 N N . VAL A 1 191 ? -28.804 -2.757 37.711 1.00 98.12 191 VAL A N 1
ATOM 1549 C CA . VAL A 1 191 ? -29.466 -4.019 38.075 1.00 98.12 191 VAL A CA 1
ATOM 1550 C C . VAL A 1 191 ? -28.924 -4.559 39.399 1.00 98.12 191 VAL A C 1
ATOM 1552 O O . VAL A 1 191 ? -29.706 -4.994 40.246 1.00 98.12 191 VAL A O 1
ATOM 1555 N N . GLN A 1 192 ? -27.610 -4.486 39.623 1.00 97.69 192 GLN A N 1
ATOM 1556 C CA . GLN A 1 192 ? -27.004 -4.880 40.894 1.00 97.69 192 GLN A CA 1
ATOM 1557 C C . GLN A 1 192 ? -27.538 -4.036 42.063 1.00 97.69 192 GLN A C 1
ATOM 1559 O O . GLN A 1 192 ? -27.941 -4.592 43.085 1.00 97.69 192 GLN A O 1
ATOM 1564 N N . SER A 1 193 ? -27.627 -2.713 41.902 1.00 98.00 193 SER A N 1
ATOM 1565 C CA . SER A 1 193 ? -28.190 -1.831 42.934 1.00 98.00 193 SER A CA 1
ATOM 1566 C C . SER A 1 193 ? -29.668 -2.127 43.212 1.00 98.00 193 SER A C 1
ATOM 1568 O O . SER A 1 193 ? -30.101 -2.170 44.368 1.00 98.00 193 SER A O 1
ATOM 1570 N N . GLN A 1 194 ? -30.459 -2.379 42.166 1.00 97.56 194 GLN A N 1
ATOM 1571 C CA . GLN A 1 194 ? -31.861 -2.770 42.317 1.00 97.56 194 GLN A CA 1
ATOM 1572 C C . GLN A 1 194 ? -31.993 -4.104 43.063 1.00 97.56 194 GLN A C 1
ATOM 1574 O O . GLN A 1 194 ? -32.843 -4.227 43.950 1.00 97.56 194 GLN A O 1
ATOM 1579 N N . LEU A 1 195 ? -31.129 -5.078 42.766 1.00 97.94 195 LEU A N 1
ATOM 1580 C CA . LEU A 1 195 ? -31.100 -6.367 43.454 1.00 97.94 195 LEU A CA 1
ATOM 1581 C C . LEU A 1 195 ? -30.814 -6.200 44.954 1.00 97.94 195 LEU A C 1
ATOM 1583 O O . LEU A 1 195 ? -31.533 -6.771 45.775 1.00 97.94 195 LEU A O 1
ATOM 1587 N N . GLU A 1 196 ? -29.836 -5.373 45.325 1.00 98.00 196 GLU A N 1
ATOM 1588 C CA . GLU A 1 196 ? -29.532 -5.056 46.729 1.00 98.00 196 GLU A CA 1
ATOM 1589 C C . GLU A 1 196 ? -30.730 -4.406 47.445 1.00 98.00 196 GLU A C 1
ATOM 1591 O O . GLU A 1 196 ? -31.072 -4.764 48.579 1.00 98.00 196 GLU A O 1
ATOM 1596 N N . GLN A 1 197 ? -31.433 -3.484 46.776 1.00 97.81 197 GLN A N 1
ATOM 1597 C CA . GLN A 1 197 ? -32.643 -2.870 47.329 1.00 97.81 197 GLN A CA 1
ATOM 1598 C C . GLN A 1 197 ? -33.773 -3.884 47.527 1.00 97.81 197 GLN A C 1
ATOM 1600 O O . GLN A 1 197 ? -34.452 -3.851 48.559 1.00 97.81 197 GLN A O 1
ATOM 1605 N N . VAL A 1 198 ? -33.978 -4.787 46.564 1.00 97.88 198 VAL A N 1
ATOM 1606 C CA . VAL A 1 198 ? -34.969 -5.865 46.669 1.00 97.88 198 VAL A CA 1
ATOM 1607 C C . VAL A 1 198 ? -34.621 -6.789 47.832 1.00 97.88 198 VAL A C 1
ATOM 1609 O O . VAL A 1 198 ? -35.485 -7.037 48.670 1.00 97.88 198 VAL A O 1
ATOM 1612 N N . GLN A 1 199 ? -33.364 -7.220 47.962 1.00 97.12 199 GLN A N 1
ATOM 1613 C CA . GLN A 1 199 ? -32.910 -8.044 49.089 1.00 97.12 199 GLN A CA 1
ATOM 1614 C C . GLN A 1 199 ? -33.192 -7.367 50.437 1.00 97.12 199 GLN A C 1
ATOM 1616 O O . GLN A 1 199 ? -33.752 -7.990 51.344 1.00 97.12 199 GLN A O 1
ATOM 1621 N N . LYS A 1 200 ? -32.898 -6.065 50.556 1.00 97.88 200 LYS A N 1
ATOM 1622 C CA . LYS A 1 200 ? -33.194 -5.284 51.766 1.00 97.88 200 LYS A CA 1
ATOM 1623 C C . LYS A 1 200 ? -34.693 -5.219 52.066 1.00 97.88 200 LYS A C 1
ATOM 1625 O O . LYS A 1 200 ? -35.090 -5.391 53.220 1.00 97.88 200 LYS A O 1
ATOM 1630 N N . ARG A 1 201 ? -35.536 -4.980 51.055 1.00 97.50 201 ARG A N 1
ATOM 1631 C CA . ARG A 1 201 ? -37.002 -4.959 51.216 1.00 97.50 201 ARG A CA 1
ATOM 1632 C C . ARG A 1 201 ? -37.540 -6.322 51.639 1.00 97.50 201 ARG A C 1
ATOM 1634 O O . ARG A 1 201 ? -38.372 -6.378 52.542 1.00 97.50 201 ARG A O 1
ATOM 1641 N N . THR A 1 202 ? -37.035 -7.402 51.051 1.00 97.62 202 THR A N 1
ATOM 1642 C CA . THR A 1 202 ? -37.396 -8.773 51.430 1.00 97.62 202 THR A CA 1
ATOM 1643 C C . THR A 1 202 ? -37.038 -9.051 52.888 1.00 97.62 202 THR A C 1
ATOM 1645 O O . THR A 1 202 ? -37.894 -9.511 53.640 1.00 97.62 202 THR A O 1
ATOM 1648 N N . ALA A 1 203 ? -35.835 -8.678 53.338 1.00 97.75 203 ALA A N 1
ATOM 1649 C CA . ALA A 1 203 ? -35.434 -8.824 54.740 1.00 97.75 203 ALA A CA 1
ATOM 1650 C C . ALA A 1 203 ? -36.341 -8.026 55.700 1.00 97.75 203 ALA A C 1
ATOM 1652 O O . ALA A 1 203 ? -36.750 -8.526 56.748 1.00 97.75 203 ALA A O 1
ATOM 1653 N N . GLN A 1 204 ? -36.716 -6.797 55.330 1.00 97.50 204 GLN A N 1
ATOM 1654 C CA . GLN A 1 204 ? -37.657 -5.988 56.114 1.00 97.50 204 GLN A CA 1
ATOM 1655 C C . GLN A 1 204 ? -39.058 -6.605 56.171 1.00 97.50 204 GLN A C 1
ATOM 1657 O O . GLN A 1 204 ? -39.713 -6.553 57.215 1.00 97.50 204 GLN A O 1
ATOM 1662 N N . MET A 1 205 ? -39.531 -7.169 55.060 1.00 97.25 205 MET A N 1
ATOM 1663 C CA . MET A 1 205 ? -40.832 -7.828 54.988 1.00 97.25 205 MET A CA 1
ATOM 1664 C C . MET A 1 205 ? -40.854 -9.100 55.832 1.00 97.25 205 MET A C 1
ATOM 1666 O O . MET A 1 205 ? -41.796 -9.286 56.599 1.00 97.25 205 MET A O 1
ATOM 1670 N N . GLN A 1 206 ? -39.785 -9.898 55.782 1.00 97.00 206 GLN A N 1
ATOM 1671 C CA . GLN A 1 206 ? -39.617 -11.067 56.640 1.00 97.00 206 GLN A CA 1
ATOM 1672 C C . GLN A 1 206 ? -39.687 -10.680 58.123 1.00 97.00 206 GLN A C 1
ATOM 1674 O O . GLN A 1 206 ? -40.505 -11.216 58.864 1.00 97.00 206 GLN A O 1
ATOM 1679 N N . ALA A 1 207 ? -38.945 -9.648 58.536 1.00 97.31 207 ALA A N 1
ATOM 1680 C CA . ALA A 1 207 ? -38.984 -9.166 59.916 1.00 97.31 207 ALA A CA 1
ATOM 1681 C C . ALA A 1 207 ? -40.376 -8.655 60.346 1.00 97.31 207 ALA A C 1
ATOM 1683 O O . ALA A 1 207 ? -40.754 -8.763 61.516 1.00 97.31 207 ALA A O 1
ATOM 1684 N N . ARG A 1 208 ? -41.160 -8.072 59.426 1.00 97.12 208 ARG A N 1
ATOM 1685 C CA . ARG A 1 208 ? -42.555 -7.681 59.698 1.00 97.12 208 ARG A CA 1
ATOM 1686 C C . ARG A 1 208 ? -43.459 -8.898 59.865 1.00 97.12 208 ARG A C 1
ATOM 1688 O O . ARG A 1 208 ? -44.271 -8.896 60.789 1.00 97.12 208 ARG A O 1
ATOM 1695 N N . LEU A 1 209 ? -43.310 -9.913 59.015 1.00 97.25 209 LEU A N 1
ATOM 1696 C CA . LEU A 1 209 ? -44.058 -11.166 59.124 1.00 97.25 209 LEU A CA 1
ATOM 1697 C C . LEU A 1 209 ? -43.780 -11.856 60.463 1.00 97.25 209 LEU A C 1
ATOM 1699 O O . LEU A 1 209 ? -44.729 -12.214 61.157 1.00 97.25 209 LEU A O 1
ATOM 1703 N N . ASP A 1 210 ? -42.518 -11.923 60.891 1.00 97.31 210 ASP A N 1
ATOM 1704 C CA . ASP A 1 210 ? -42.139 -12.516 62.181 1.00 97.31 210 ASP A CA 1
ATOM 1705 C C . ASP A 1 210 ? -42.796 -11.774 63.365 1.00 97.31 210 ASP A C 1
ATOM 1707 O O . ASP A 1 210 ? -43.325 -12.385 64.305 1.00 97.31 210 ASP A O 1
ATOM 1711 N N . LYS A 1 211 ? -42.838 -10.434 63.305 1.00 96.38 211 LYS A N 1
ATOM 1712 C CA . LYS A 1 211 ? -43.535 -9.603 64.303 1.00 96.38 211 LYS A CA 1
ATOM 1713 C C . LYS A 1 211 ? -45.044 -9.835 64.296 1.00 96.38 211 LYS A C 1
ATOM 1715 O O . LYS A 1 211 ? -45.630 -9.978 65.368 1.00 96.38 211 LYS A O 1
ATOM 1720 N N . MET A 1 212 ? -45.676 -9.893 63.122 1.00 95.94 212 MET A N 1
ATOM 1721 C CA . MET A 1 212 ? -47.111 -10.179 63.007 1.00 95.94 212 MET A CA 1
ATOM 1722 C C . MET A 1 212 ? -47.444 -11.572 63.538 1.00 95.94 212 MET A C 1
ATOM 1724 O O . MET A 1 212 ? -48.419 -11.722 64.269 1.00 95.94 212 MET A O 1
ATOM 1728 N N . GLN A 1 213 ? -46.616 -12.575 63.246 1.00 96.44 213 GLN A N 1
ATOM 1729 C CA . GLN A 1 213 ? -46.794 -13.930 63.760 1.00 96.44 213 GLN A CA 1
ATOM 1730 C C . GLN A 1 213 ? -46.675 -13.968 65.290 1.00 96.44 213 GLN A C 1
ATOM 1732 O O . GLN A 1 213 ? -47.470 -14.629 65.960 1.00 96.44 213 GLN A O 1
ATOM 1737 N N . THR A 1 214 ? -45.726 -13.219 65.856 1.00 96.81 214 THR A N 1
ATOM 1738 C CA . THR A 1 214 ? -45.567 -13.080 67.311 1.00 96.81 214 THR A CA 1
ATOM 1739 C C . THR A 1 214 ? -46.783 -12.400 67.944 1.00 96.81 214 THR A C 1
ATOM 1741 O O . THR A 1 214 ? -47.334 -12.907 68.921 1.00 96.81 214 THR A O 1
ATOM 1744 N N . ALA A 1 215 ? -47.252 -11.292 67.363 1.00 95.69 215 ALA A N 1
ATOM 1745 C CA . ALA A 1 215 ? -48.446 -10.588 67.827 1.00 95.69 215 ALA A CA 1
ATOM 1746 C C . ALA A 1 215 ? -49.706 -11.463 67.724 1.00 95.69 215 ALA A C 1
ATOM 1748 O O . ALA A 1 215 ? -50.522 -11.478 68.643 1.00 95.69 215 ALA A O 1
ATOM 1749 N N . HIS A 1 216 ? -49.839 -12.241 66.647 1.00 96.69 216 HIS A N 1
ATOM 1750 C CA . HIS A 1 216 ? -50.946 -13.173 66.465 1.00 96.69 216 HIS A CA 1
ATOM 1751 C C . HIS A 1 216 ? -50.962 -14.252 67.552 1.00 96.69 216 HIS A C 1
ATOM 1753 O O . HIS A 1 216 ? -52.006 -14.481 68.157 1.00 96.69 216 HIS A O 1
ATOM 1759 N N . LYS A 1 217 ? -49.807 -14.855 67.870 1.00 95.88 217 LYS A N 1
ATOM 1760 C CA . LYS A 1 217 ? -49.683 -15.806 68.989 1.00 95.88 217 LYS A CA 1
ATOM 1761 C C . LYS A 1 217 ? -50.064 -15.164 70.325 1.00 95.88 217 LYS A C 1
ATOM 1763 O O . LYS A 1 217 ? -50.817 -15.758 71.089 1.00 95.88 217 LYS A O 1
ATOM 1768 N N . ALA A 1 218 ? -49.594 -13.944 70.596 1.00 95.31 218 ALA A N 1
ATOM 1769 C CA . ALA A 1 218 ? -49.944 -13.223 71.821 1.00 95.31 218 ALA A CA 1
ATOM 1770 C C . ALA A 1 218 ? -51.456 -12.954 71.920 1.00 95.31 218 ALA A C 1
ATOM 1772 O O . ALA A 1 218 ? -52.056 -13.165 72.975 1.00 95.31 218 ALA A O 1
ATOM 1773 N N . TRP A 1 219 ? -52.086 -12.550 70.814 1.00 96.00 219 TRP A N 1
ATOM 1774 C CA . TRP A 1 219 ? -53.531 -12.342 70.749 1.00 96.00 219 TRP A CA 1
ATOM 1775 C C . TRP A 1 219 ? -54.316 -13.645 70.933 1.00 96.00 219 TRP A C 1
ATOM 1777 O O . TRP A 1 219 ? -55.292 -13.658 71.677 1.00 96.00 219 TRP A O 1
ATOM 1787 N N . GLN A 1 220 ? -53.877 -14.753 70.325 1.00 94.94 220 GLN A N 1
ATOM 1788 C CA . GLN A 1 220 ? -54.484 -16.072 70.538 1.00 94.94 220 GLN A CA 1
ATOM 1789 C C . GLN A 1 220 ? -54.447 -16.478 72.018 1.00 94.94 220 GLN A C 1
ATOM 1791 O O . GLN A 1 220 ? -55.466 -16.924 72.549 1.00 94.94 220 GLN A O 1
ATOM 1796 N N . THR A 1 221 ? -53.311 -16.279 72.695 1.00 94.31 221 THR A N 1
ATOM 1797 C CA . THR A 1 221 ? -53.178 -16.531 74.139 1.00 94.31 221 THR A CA 1
ATOM 1798 C C . THR A 1 221 ? -54.136 -15.656 74.945 1.00 94.31 221 THR A C 1
ATOM 1800 O O . THR A 1 221 ? -54.894 -16.181 75.757 1.00 94.31 221 THR A O 1
ATOM 1803 N N . LEU A 1 222 ? -54.171 -14.344 74.687 1.00 94.31 222 LEU A N 1
ATOM 1804 C CA . LEU A 1 222 ? -55.080 -13.416 75.369 1.00 94.31 222 LEU A CA 1
ATOM 1805 C C . LEU A 1 222 ? -56.552 -13.801 75.158 1.00 94.31 222 LEU A C 1
ATOM 1807 O O . LEU A 1 222 ? -57.330 -13.829 76.106 1.00 94.31 222 LEU A O 1
ATOM 1811 N N . ASN A 1 223 ? -56.940 -14.112 73.921 1.00 94.75 223 ASN A N 1
ATOM 1812 C CA . ASN A 1 223 ? -58.308 -14.495 73.593 1.00 94.75 223 ASN A CA 1
ATOM 1813 C C . ASN A 1 223 ? -58.714 -15.781 74.329 1.00 94.75 223 ASN A C 1
ATOM 1815 O O . ASN A 1 223 ? -59.799 -15.841 74.904 1.00 94.75 223 ASN A O 1
ATOM 1819 N N . ARG A 1 224 ? -57.817 -16.775 74.394 1.00 94.12 224 ARG A N 1
ATOM 1820 C CA . ARG A 1 224 ? -58.026 -17.996 75.185 1.00 94.12 224 ARG A CA 1
ATOM 1821 C C . ARG A 1 224 ? -58.166 -17.696 76.680 1.00 94.12 224 ARG A C 1
ATOM 1823 O O . ARG A 1 224 ? -59.068 -18.240 77.318 1.00 94.12 224 ARG A O 1
ATOM 1830 N N . GLU A 1 225 ? -57.322 -16.822 77.236 1.00 93.00 225 GLU A N 1
ATOM 1831 C CA . GLU A 1 225 ? -57.452 -16.361 78.627 1.00 93.00 225 GLU A CA 1
ATOM 1832 C C . GLU A 1 225 ? -58.821 -15.716 78.881 1.00 93.00 225 GLU A C 1
ATOM 1834 O O . GLU A 1 225 ? -59.509 -16.100 79.826 1.00 93.00 225 GLU A O 1
ATOM 1839 N N . MET A 1 226 ? -59.246 -14.780 78.027 1.00 90.25 226 MET A N 1
ATOM 1840 C CA . MET A 1 226 ? -60.530 -14.084 78.167 1.00 90.25 226 MET A CA 1
ATOM 1841 C C . MET A 1 226 ? -61.720 -15.039 78.074 1.00 90.25 226 MET A C 1
ATOM 1843 O O . MET A 1 226 ? -62.607 -14.973 78.922 1.00 90.25 226 MET A O 1
ATOM 1847 N N . GLN A 1 227 ? -61.731 -15.947 77.093 1.00 91.38 227 GLN A N 1
ATOM 1848 C CA . GLN A 1 227 ? -62.784 -16.959 76.955 1.00 91.38 227 GLN A CA 1
ATOM 1849 C C . GLN A 1 227 ? -62.873 -17.848 78.202 1.00 91.38 227 GLN A C 1
ATOM 1851 O O . GLN A 1 227 ? -63.964 -18.068 78.726 1.00 91.38 227 GLN A O 1
ATOM 1856 N N . THR A 1 228 ? -61.732 -18.297 78.732 1.00 90.50 228 THR A N 1
ATOM 1857 C CA . THR A 1 228 ? -61.693 -19.146 79.935 1.00 90.50 228 THR A CA 1
ATOM 1858 C C . THR A 1 228 ? -62.190 -18.395 81.174 1.00 90.50 228 THR A C 1
ATOM 1860 O O . THR A 1 228 ? -62.979 -18.928 81.954 1.00 90.50 228 THR A O 1
ATOM 1863 N N . LEU A 1 229 ? -61.776 -17.134 81.351 1.00 89.19 229 LEU A N 1
ATOM 1864 C CA . LEU A 1 229 ? -62.221 -16.291 82.466 1.00 89.19 229 LEU A CA 1
ATOM 1865 C C . LEU A 1 229 ? -63.713 -15.942 82.369 1.00 89.19 229 LEU A C 1
ATOM 1867 O O . LEU A 1 229 ? -64.393 -15.923 83.393 1.00 89.19 229 LEU A O 1
ATOM 1871 N N . ALA A 1 230 ? -64.236 -15.716 81.161 1.00 88.00 230 ALA A N 1
ATOM 1872 C CA . ALA A 1 230 ? -65.660 -15.488 80.936 1.00 88.00 230 ALA A CA 1
ATOM 1873 C C . ALA A 1 230 ? -66.501 -16.721 81.308 1.00 88.00 230 ALA A C 1
ATOM 1875 O O . ALA A 1 230 ? -67.494 -16.584 82.021 1.00 88.00 230 ALA A O 1
ATOM 1876 N N . LEU A 1 231 ? -66.072 -17.925 80.905 1.00 89.12 231 LEU A N 1
ATOM 1877 C CA . LEU A 1 231 ? -66.732 -19.183 81.284 1.00 89.12 231 LEU A CA 1
ATOM 1878 C C . LEU A 1 231 ? -66.699 -19.420 82.800 1.00 89.12 231 LEU A C 1
ATOM 1880 O O . LEU A 1 231 ? -67.710 -19.807 83.386 1.00 89.12 231 LEU A O 1
ATOM 1884 N N . PHE A 1 232 ? -65.563 -19.144 83.446 1.00 88.75 232 PHE A N 1
ATOM 1885 C CA . PHE A 1 232 ? -65.443 -19.202 84.903 1.00 88.75 232 PHE A CA 1
ATOM 1886 C C . PHE A 1 232 ? -66.391 -18.208 85.601 1.00 88.75 232 PHE A C 1
ATOM 1888 O O . PHE A 1 232 ? -67.097 -18.584 86.534 1.00 88.75 232 PHE A O 1
ATOM 1895 N N . ASN A 1 233 ? -66.458 -16.956 85.133 1.00 86.81 233 ASN A N 1
ATOM 1896 C CA . ASN A 1 233 ? -67.350 -15.927 85.683 1.00 86.81 233 ASN A CA 1
ATOM 1897 C C . ASN A 1 233 ? -68.835 -16.278 85.523 1.00 86.81 233 ASN A C 1
ATOM 1899 O O . ASN A 1 233 ? -69.629 -16.002 86.419 1.00 86.81 233 ASN A O 1
ATOM 1903 N N . ALA A 1 234 ? -69.198 -16.928 84.417 1.00 88.31 234 ALA A N 1
ATOM 1904 C CA . ALA A 1 234 ? -70.536 -17.463 84.189 1.00 88.31 234 ALA A CA 1
ATOM 1905 C C . ALA A 1 234 ? -70.846 -18.722 85.028 1.00 88.31 234 ALA A C 1
ATOM 1907 O O . ALA A 1 234 ? -71.918 -19.298 84.875 1.00 88.31 234 ALA A O 1
ATOM 1908 N N . GLN A 1 235 ? -69.920 -19.161 85.896 1.00 86.94 235 GLN A N 1
ATOM 1909 C CA . GLN A 1 235 ? -70.010 -20.381 86.711 1.00 86.94 235 GLN A CA 1
ATOM 1910 C C . GLN A 1 235 ? -70.140 -21.672 85.883 1.00 86.94 235 GLN A C 1
ATOM 1912 O O . GLN A 1 235 ? -70.531 -22.713 86.405 1.00 86.94 235 GLN A O 1
ATOM 1917 N N . LEU A 1 236 ? -69.771 -21.620 84.598 1.00 88.12 236 LEU A N 1
ATOM 1918 C CA . LEU A 1 236 ? -69.769 -22.771 83.689 1.00 88.12 236 LEU A CA 1
ATOM 1919 C C . LEU A 1 236 ? -68.478 -23.596 83.789 1.00 88.12 236 LEU A C 1
ATOM 1921 O O . LEU A 1 236 ? -68.409 -24.701 83.258 1.00 88.12 236 LEU A O 1
ATOM 1925 N N . LEU A 1 237 ? -67.454 -23.064 84.460 1.00 89.06 237 LEU A N 1
ATOM 1926 C CA . LEU A 1 237 ? -66.182 -23.734 84.716 1.00 89.06 237 LEU A CA 1
ATOM 1927 C C . LEU A 1 237 ? -65.798 -23.588 86.193 1.00 89.06 237 LEU A C 1
ATOM 1929 O O . LEU A 1 237 ? -66.007 -22.525 86.784 1.00 89.06 237 LEU A O 1
ATOM 1933 N N . THR A 1 238 ? -65.181 -24.611 86.796 1.00 89.88 238 THR A N 1
ATOM 1934 C CA . THR A 1 238 ? -64.633 -24.470 88.154 1.00 89.88 238 THR A CA 1
ATOM 1935 C C . THR A 1 238 ? -63.314 -23.693 88.135 1.00 89.88 238 THR A C 1
ATOM 1937 O O . THR A 1 238 ? -62.615 -23.615 87.124 1.00 89.88 238 THR A O 1
ATOM 1940 N N . ALA A 1 239 ? -62.919 -23.139 89.287 1.00 86.25 239 ALA A N 1
ATOM 1941 C CA . ALA A 1 239 ? -61.644 -22.428 89.403 1.00 86.25 239 ALA A CA 1
ATOM 1942 C C . ALA A 1 239 ? -60.427 -23.341 89.149 1.00 86.25 239 ALA A C 1
ATOM 1944 O O . ALA A 1 239 ? -59.365 -22.841 88.786 1.00 86.25 239 ALA A O 1
ATOM 1945 N N . LYS A 1 240 ? -60.581 -24.657 89.362 1.00 89.31 240 LYS A N 1
ATOM 1946 C CA . LYS A 1 240 ? -59.551 -25.664 89.094 1.00 89.31 240 LYS A CA 1
ATOM 1947 C C . LYS A 1 240 ? -59.444 -25.945 87.594 1.00 89.31 240 LYS A C 1
ATOM 1949 O O . LYS A 1 240 ? -58.357 -25.830 87.049 1.00 89.31 240 LYS A O 1
ATOM 1954 N N . ASP A 1 241 ? -60.565 -26.174 86.915 1.00 89.88 241 ASP A N 1
ATOM 1955 C CA . ASP A 1 241 ? -60.559 -26.457 85.472 1.00 89.88 241 ASP A CA 1
ATOM 1956 C C . ASP A 1 241 ? -60.044 -25.259 84.657 1.00 89.88 241 ASP A C 1
ATOM 1958 O O . ASP A 1 241 ? -59.312 -25.423 83.684 1.00 89.88 241 ASP A O 1
ATOM 1962 N N . ALA A 1 242 ? -60.362 -24.032 85.089 1.00 86.62 242 ALA A N 1
ATOM 1963 C CA . ALA A 1 242 ? -59.864 -22.808 84.455 1.00 86.62 242 ALA A CA 1
ATOM 1964 C C . ALA A 1 242 ? -58.353 -22.623 84.668 1.00 86.62 242 ALA A C 1
ATOM 1966 O O . ALA A 1 242 ? -57.647 -22.134 83.784 1.00 86.62 242 ALA A O 1
ATOM 1967 N N . ALA A 1 243 ? -57.860 -23.014 85.847 1.00 88.62 243 ALA A N 1
ATOM 1968 C CA . ALA A 1 243 ? -56.444 -22.994 86.193 1.00 88.62 243 ALA A CA 1
ATOM 1969 C C . ALA A 1 243 ? -55.660 -24.002 85.342 1.00 88.62 243 ALA A C 1
ATOM 1971 O O . ALA A 1 243 ? -54.644 -23.640 84.748 1.00 88.62 243 ALA A O 1
ATOM 1972 N N . ASP A 1 244 ? -56.199 -25.212 85.187 1.00 90.56 244 ASP A N 1
ATOM 1973 C CA . ASP A 1 244 ? -55.612 -26.267 84.362 1.00 90.56 244 ASP A CA 1
ATOM 1974 C C . ASP A 1 244 ? -55.613 -25.881 82.866 1.00 90.56 244 ASP A C 1
ATOM 1976 O O . ASP A 1 244 ? -54.602 -26.049 82.184 1.00 90.56 244 ASP A O 1
ATOM 1980 N N . GLN A 1 245 ? -56.691 -25.269 82.347 1.00 90.12 245 GLN A N 1
ATOM 1981 C CA . GLN A 1 245 ? -56.785 -24.849 80.935 1.00 90.12 245 GLN A CA 1
ATOM 1982 C C . GLN A 1 245 ? -55.823 -23.724 80.530 1.00 90.12 245 GLN A C 1
ATOM 1984 O O . GLN A 1 245 ? -55.446 -23.646 79.352 1.00 90.12 245 GLN A O 1
ATOM 1989 N N . LEU A 1 246 ? -55.456 -22.851 81.473 1.00 90.62 246 LEU A N 1
ATOM 1990 C CA . LEU A 1 246 ? -54.515 -21.746 81.263 1.00 90.62 246 LEU A CA 1
ATOM 1991 C C . LEU A 1 246 ? -53.101 -22.055 81.775 1.00 90.62 246 LEU A C 1
ATOM 1993 O O . LEU A 1 246 ? -52.198 -21.250 81.557 1.00 90.62 246 LEU A O 1
ATOM 1997 N N . GLY A 1 247 ? -52.894 -23.197 82.439 1.00 91.31 247 GLY A N 1
ATOM 1998 C CA . GLY A 1 247 ? -51.603 -23.574 83.019 1.00 91.31 247 GLY A CA 1
ATOM 1999 C C . GLY A 1 247 ? -51.140 -22.632 84.136 1.00 91.31 247 GLY A C 1
ATOM 2000 O O . GLY A 1 247 ? -49.948 -22.357 84.258 1.00 91.31 247 GLY A O 1
ATOM 2001 N N . VAL A 1 248 ? -52.068 -22.095 84.933 1.00 92.38 248 VAL A N 1
ATOM 2002 C CA . VAL A 1 248 ? -51.778 -21.152 86.031 1.00 92.38 248 VAL A CA 1
ATOM 2003 C C . VAL A 1 248 ? -52.368 -21.645 87.348 1.00 92.38 248 VAL A C 1
ATOM 2005 O O . VAL A 1 248 ? -53.231 -22.506 87.369 1.00 92.38 248 VAL A O 1
ATOM 2008 N N . HIS A 1 249 ? -51.945 -21.078 88.478 1.00 93.38 249 HIS A N 1
ATOM 2009 C CA . HIS A 1 249 ? -52.493 -21.452 89.785 1.00 93.38 249 HIS A CA 1
ATOM 2010 C C . HIS A 1 249 ? -53.930 -20.922 90.003 1.00 93.38 249 HIS A C 1
ATOM 2012 O O . HIS A 1 249 ? -54.263 -19.806 89.598 1.00 93.38 249 HIS A O 1
ATOM 2018 N N . VAL A 1 250 ? -54.768 -21.669 90.736 1.00 87.06 250 VAL A N 1
ATOM 2019 C CA . VAL A 1 250 ? -56.188 -21.341 91.022 1.00 87.06 250 VAL A CA 1
ATOM 2020 C C . VAL A 1 250 ? -56.377 -19.948 91.638 1.00 87.06 250 VAL A C 1
ATOM 2022 O O . VAL A 1 250 ? -57.332 -19.231 91.329 1.00 87.06 250 VAL A O 1
ATOM 2025 N N . THR A 1 251 ? -55.452 -19.527 92.502 1.00 87.56 251 THR A N 1
ATOM 2026 C CA . THR A 1 251 ? -55.474 -18.188 93.121 1.00 87.56 251 THR A CA 1
ATOM 2027 C C . THR A 1 251 ? -55.342 -17.067 92.086 1.00 87.56 251 THR A C 1
ATOM 2029 O O . THR A 1 251 ? -55.974 -16.019 92.232 1.00 87.56 251 THR A O 1
ATOM 2032 N N . THR A 1 252 ? -54.588 -17.296 91.007 1.00 88.31 252 THR A N 1
ATOM 2033 C CA . THR A 1 252 ? -54.410 -16.351 89.897 1.00 88.31 252 THR A CA 1
ATOM 2034 C C . THR A 1 252 ? -55.699 -16.178 89.099 1.00 88.31 252 THR A C 1
ATOM 2036 O O . THR A 1 252 ? -56.043 -15.042 88.776 1.00 88.31 252 THR A O 1
ATOM 2039 N N . ILE A 1 253 ? -56.446 -17.263 88.854 1.00 89.19 253 ILE A N 1
ATOM 2040 C CA . ILE A 1 253 ? -57.763 -17.222 88.193 1.00 89.19 253 ILE A CA 1
ATOM 2041 C C . ILE A 1 253 ? -58.745 -16.378 89.004 1.00 89.19 253 ILE A C 1
ATOM 2043 O O . ILE A 1 253 ? -59.321 -15.430 88.477 1.00 89.19 253 ILE A O 1
ATOM 2047 N N . ARG A 1 254 ? -58.870 -16.648 90.311 1.00 84.94 254 ARG A N 1
ATOM 2048 C CA . ARG A 1 254 ? -59.765 -15.883 91.198 1.00 84.94 254 ARG A CA 1
ATOM 2049 C C . ARG A 1 254 ? -59.397 -14.399 91.254 1.00 84.94 254 ARG A C 1
ATOM 2051 O O . ARG A 1 254 ? -60.285 -13.552 91.224 1.00 84.94 254 ARG A O 1
ATOM 2058 N N . ARG A 1 255 ? -58.098 -14.076 91.301 1.00 88.00 255 ARG A N 1
ATOM 2059 C CA . ARG A 1 255 ? -57.611 -12.687 91.293 1.00 88.00 255 ARG A CA 1
ATOM 2060 C C . ARG A 1 255 ? -57.938 -11.973 89.978 1.00 88.00 255 ARG A C 1
ATOM 2062 O O . ARG A 1 255 ? -58.482 -10.875 90.027 1.00 88.00 255 ARG A O 1
ATOM 2069 N N . LYS A 1 256 ? -57.642 -12.590 88.826 1.00 86.81 256 LYS A N 1
ATOM 2070 C CA . LYS A 1 256 ? -57.927 -12.017 87.496 1.00 86.81 256 LYS A CA 1
ATOM 2071 C C . LYS A 1 256 ? -59.434 -11.857 87.253 1.00 86.81 256 LYS A C 1
ATOM 2073 O O . LYS A 1 256 ? -59.870 -10.804 86.804 1.00 86.81 256 LYS A O 1
ATOM 2078 N N . ALA A 1 257 ? -60.236 -12.856 87.621 1.00 82.00 257 ALA A N 1
ATOM 2079 C CA . ALA A 1 257 ? -61.695 -12.797 87.544 1.00 82.00 257 ALA A CA 1
ATOM 2080 C C . ALA A 1 257 ? -62.280 -11.662 88.406 1.00 82.00 257 ALA A C 1
ATOM 2082 O O . ALA A 1 257 ? -63.126 -10.901 87.941 1.00 82.00 257 ALA A O 1
ATOM 2083 N N . LYS A 1 258 ? -61.769 -11.481 89.635 1.00 83.50 258 LYS A N 1
ATOM 2084 C CA . LYS A 1 258 ? -62.160 -10.372 90.522 1.00 83.50 258 LYS A CA 1
ATOM 2085 C C . LYS A 1 258 ? -61.814 -8.999 89.932 1.00 83.50 258 LYS A C 1
ATOM 2087 O O . LYS A 1 258 ? -62.608 -8.074 90.068 1.00 83.50 258 LYS A O 1
ATOM 2092 N N . GLN A 1 259 ? -60.656 -8.873 89.280 1.00 81.94 259 GLN A N 1
ATOM 2093 C CA . GLN A 1 259 ? -60.249 -7.643 88.590 1.00 81.94 259 GLN A CA 1
ATOM 2094 C C . GLN A 1 259 ? -61.147 -7.327 87.381 1.00 81.94 259 GLN A C 1
ATOM 2096 O O . GLN A 1 259 ? -61.453 -6.162 87.154 1.00 81.94 259 GLN A O 1
ATOM 2101 N N . LEU A 1 260 ? -61.610 -8.343 86.643 1.00 78.50 260 LEU A N 1
ATOM 2102 C CA . LEU A 1 260 ? -62.511 -8.170 85.493 1.00 78.50 260 LEU A CA 1
ATOM 2103 C C . LEU A 1 260 ? -63.955 -7.825 85.887 1.00 78.50 260 LEU A C 1
ATOM 2105 O O . LEU A 1 260 ? -64.594 -7.042 85.195 1.00 78.50 260 LEU A O 1
ATOM 2109 N N . ASN A 1 261 ? -64.461 -8.353 87.005 1.00 74.44 261 ASN A N 1
ATOM 2110 C CA . ASN A 1 261 ? -65.834 -8.101 87.471 1.00 74.44 261 ASN A CA 1
ATOM 2111 C C . ASN A 1 261 ? -66.011 -6.747 88.184 1.00 74.44 261 ASN A C 1
ATOM 2113 O O . ASN A 1 261 ? -67.041 -6.515 88.812 1.00 74.44 261 ASN A O 1
ATOM 2117 N N . GLY A 1 262 ? -65.017 -5.856 88.109 1.00 60.72 262 GLY A N 1
ATOM 2118 C CA . GLY A 1 262 ? -65.177 -4.470 88.538 1.00 60.72 262 GLY A CA 1
ATOM 2119 C C . GLY A 1 262 ? -65.415 -4.279 90.035 1.00 60.72 262 GLY A C 1
ATOM 2120 O O . GLY A 1 262 ? -66.139 -3.364 90.417 1.00 60.72 262 GLY A O 1
ATOM 2121 N N . VAL A 1 263 ? -64.781 -5.070 90.910 1.00 49.69 263 VAL A N 1
ATOM 2122 C CA . VAL A 1 263 ? -64.675 -4.662 92.320 1.00 49.69 263 VAL A CA 1
ATOM 2123 C C . VAL A 1 263 ? -63.602 -3.578 92.417 1.00 49.69 263 VAL A C 1
ATOM 2125 O O . VAL A 1 263 ? -62.458 -3.843 92.790 1.00 49.69 263 VAL A O 1
ATOM 2128 N N . ALA A 1 264 ? -63.985 -2.346 92.075 1.00 43.56 264 ALA A N 1
ATOM 2129 C CA . ALA A 1 264 ? -63.443 -1.171 92.735 1.00 43.56 264 ALA A CA 1
ATOM 2130 C C . ALA A 1 264 ? -63.773 -1.333 94.225 1.00 43.56 264 ALA A C 1
ATOM 2132 O O . ALA A 1 264 ? -64.878 -1.039 94.674 1.00 43.56 264 ALA A O 1
ATOM 2133 N N . GLY A 1 265 ? -62.845 -1.928 94.973 1.00 43.50 265 GLY A N 1
ATOM 2134 C CA . GLY A 1 265 ? -62.903 -1.896 96.423 1.00 43.50 265 GLY A CA 1
ATOM 2135 C C . GLY A 1 265 ? -62.752 -0.444 96.833 1.00 43.50 265 GLY A C 1
ATOM 2136 O O . GLY A 1 265 ? -61.681 0.125 96.652 1.00 43.50 265 GLY A O 1
ATOM 2137 N N . GLY A 1 266 ? -63.843 0.154 97.307 1.00 45.66 266 GLY A N 1
ATOM 2138 C CA . GLY A 1 266 ? -63.758 1.350 98.121 1.00 45.66 266 GLY A CA 1
ATOM 2139 C C . GLY A 1 266 ? -62.929 1.073 99.375 1.00 45.66 266 GLY A C 1
ATOM 2140 O O . GLY A 1 266 ? -63.007 -0.027 99.935 1.00 45.66 266 GLY A O 1
ATOM 2141 N N . ASN A 1 267 ? -62.218 2.131 99.771 1.00 34.38 267 ASN A N 1
ATOM 2142 C CA . ASN A 1 267 ? -61.285 2.314 100.889 1.00 34.38 267 ASN A CA 1
ATOM 2143 C C . ASN A 1 267 ? -59.838 1.898 100.616 1.00 34.38 267 ASN A C 1
ATOM 2145 O O . ASN A 1 267 ? -59.505 0.700 100.747 1.00 34.38 267 ASN A O 1
#

Secondary structure (DSSP, 8-state):
--STTHHHHHHHHHHHHHHS-SHHHHHHHHHHHHHHHHTTTS-HHHHHHHHHHHHHHHHHHHHHHHHH--HHHHHHHHHHHHHHHHHHHHHHT-TTSTTS--HHHHHHHHHHHHHHHHHHHHHHHHHHHHHHHHHHHHHHHHHHHHHHHHHHHHHHHHHHHHHHHHHHHHHHHHHHHHHHHHHHHHHHHHHHHHHHHHHHHHHHHHHHHHHHHHHHHHHHHHHHHHHHHHHHHTTSS-HHHHHHHHTS-HHHHHHHHHHHTT-----